Protein AF-W3A6V5-F1 (afdb_monomer_lite)

Radius of gyration: 35.44 Å; chains: 1; bounding box: 99×46×120 Å

Organism: NCBI:txid1317064

pLDDT: mean 73.78, std 19.54, range [26.86, 97.5]

Structure (mmCIF, N/CA/C/O backbone):
data_AF-W3A6V5-F1
#
_entry.id   AF-W3A6V5-F1
#
loop_
_atom_site.group_PDB
_atom_site.id
_atom_site.type_symbol
_atom_site.label_atom_id
_atom_site.label_alt_id
_atom_site.label_comp_id
_atom_site.label_asym_id
_atom_site.label_entity_id
_atom_site.label_seq_id
_atom_site.pdbx_PDB_ins_code
_atom_site.Cartn_x
_atom_site.Cartn_y
_atom_site.Cartn_z
_atom_site.occupancy
_atom_site.B_iso_or_equiv
_atom_site.auth_seq_id
_atom_site.auth_comp_id
_atom_site.auth_asym_id
_atom_site.auth_atom_id
_atom_site.pdbx_PDB_model_num
ATOM 1 N N . MET A 1 1 ? 4.838 8.100 0.393 1.00 86.25 1 MET A N 1
ATOM 2 C CA . MET A 1 1 ? 5.855 8.464 1.401 1.00 86.25 1 MET A CA 1
ATOM 3 C C . MET A 1 1 ? 7.166 7.804 1.009 1.00 86.25 1 MET A C 1
ATOM 5 O O . MET A 1 1 ? 7.164 6.608 0.735 1.00 86.25 1 MET A O 1
ATOM 9 N N . LEU A 1 2 ? 8.254 8.560 0.907 1.00 85.75 2 LEU A N 1
ATOM 10 C CA . LEU A 1 2 ? 9.602 8.039 0.663 1.00 85.75 2 LEU A CA 1
ATOM 11 C C . LEU A 1 2 ? 10.148 7.336 1.913 1.00 85.75 2 LEU A C 1
ATOM 13 O O . LEU A 1 2 ? 9.638 7.518 3.015 1.00 85.75 2 LEU A O 1
ATOM 17 N N . LYS A 1 3 ? 11.199 6.524 1.756 1.00 84.12 3 LYS A N 1
ATOM 18 C CA . LYS A 1 3 ? 11.753 5.716 2.857 1.00 84.12 3 LYS A CA 1
ATOM 19 C C . LYS A 1 3 ? 12.172 6.551 4.069 1.00 84.12 3 LYS A C 1
ATOM 21 O O . LYS A 1 3 ? 11.747 6.266 5.181 1.00 84.12 3 LYS A O 1
ATOM 26 N N . ASN A 1 4 ? 12.914 7.629 3.838 1.00 87.31 4 ASN A N 1
ATOM 27 C CA . ASN A 1 4 ? 13.333 8.565 4.883 1.00 87.31 4 ASN A CA 1
ATOM 28 C C . ASN A 1 4 ? 12.143 9.250 5.584 1.00 87.31 4 ASN A C 1
ATOM 30 O O . ASN A 1 4 ? 12.201 9.512 6.778 1.00 87.31 4 ASN A O 1
ATOM 34 N N . GLU A 1 5 ? 11.056 9.527 4.860 1.00 90.19 5 GLU A N 1
ATOM 35 C CA . GLU A 1 5 ? 9.831 10.108 5.425 1.00 90.19 5 GLU A CA 1
ATOM 36 C C . GLU A 1 5 ? 9.104 9.105 6.331 1.00 90.19 5 GLU A C 1
ATOM 38 O O . GLU A 1 5 ? 8.615 9.460 7.405 1.00 90.19 5 GLU A O 1
ATOM 43 N N . VAL A 1 6 ? 9.055 7.837 5.918 1.00 90.12 6 VAL A N 1
ATOM 44 C CA . VAL A 1 6 ? 8.484 6.751 6.725 1.00 90.12 6 VAL A CA 1
ATOM 45 C C . VAL A 1 6 ? 9.291 6.547 8.001 1.00 90.12 6 VAL A C 1
ATOM 47 O O . VAL A 1 6 ? 8.711 6.452 9.082 1.00 90.12 6 VAL A O 1
ATOM 50 N N . GLU A 1 7 ? 10.619 6.528 7.888 1.00 90.25 7 GLU A N 1
ATOM 51 C CA . GLU A 1 7 ? 11.536 6.425 9.027 1.00 90.25 7 GLU A CA 1
ATOM 52 C C . GLU A 1 7 ? 11.407 7.627 9.977 1.00 90.25 7 GLU A C 1
ATOM 54 O O . GLU A 1 7 ? 11.567 7.469 11.186 1.00 90.25 7 GLU A O 1
ATOM 59 N N . ALA A 1 8 ? 11.034 8.802 9.462 1.00 93.62 8 ALA A N 1
ATOM 60 C CA . ALA A 1 8 ? 10.785 10.006 10.251 1.00 93.62 8 ALA A CA 1
ATOM 61 C C . ALA A 1 8 ? 9.399 10.061 10.930 1.00 93.62 8 ALA A C 1
ATOM 63 O O . ALA A 1 8 ? 9.155 10.987 11.700 1.00 93.62 8 ALA A O 1
ATOM 64 N N . GLY A 1 9 ? 8.498 9.102 10.683 1.00 92.56 9 GLY A N 1
ATOM 65 C CA . GLY A 1 9 ? 7.175 9.083 11.322 1.00 92.56 9 GLY A CA 1
ATOM 66 C C . GLY A 1 9 ? 6.139 9.974 10.629 1.00 92.56 9 GLY A C 1
ATOM 67 O O . GLY A 1 9 ? 5.383 10.689 11.286 1.00 92.56 9 GLY A O 1
ATOM 68 N N . THR A 1 10 ? 6.127 9.987 9.294 1.00 93.62 10 THR A N 1
ATOM 69 C CA . THR A 1 10 ? 5.195 10.809 8.506 1.00 93.62 10 THR A CA 1
ATOM 70 C C . THR A 1 10 ? 3.730 10.471 8.811 1.00 93.62 10 THR A C 1
ATOM 72 O O . THR A 1 10 ? 3.407 9.301 9.032 1.00 93.62 10 THR A O 1
ATOM 75 N N . PRO A 1 11 ? 2.813 11.459 8.791 1.00 92.88 11 PRO A N 1
ATOM 76 C CA . PRO A 1 11 ? 1.399 11.194 9.002 1.00 92.88 11 PRO A CA 1
ATOM 77 C C . PRO A 1 11 ? 0.802 10.192 8.003 1.00 92.88 11 PRO A C 1
ATOM 79 O O . PRO A 1 11 ? 0.925 10.376 6.792 1.00 92.88 11 PRO A O 1
ATOM 82 N N . VAL A 1 12 ? 0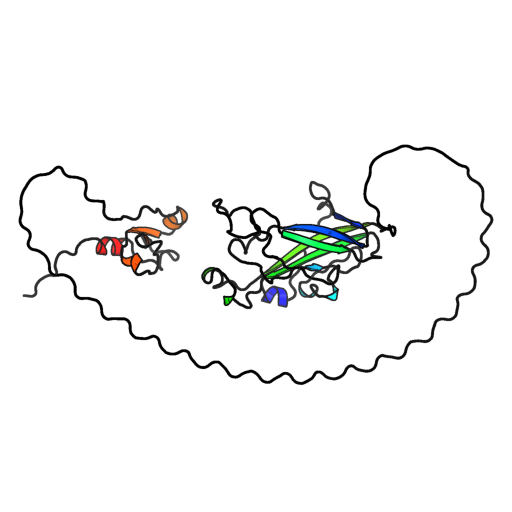.117 9.155 8.501 1.00 89.81 12 VAL A N 1
ATOM 83 C CA . VAL A 1 12 ? -0.481 8.097 7.651 1.00 89.81 12 VAL A CA 1
ATOM 84 C C . VAL A 1 12 ? -1.908 8.392 7.207 1.00 89.81 12 VAL A C 1
ATOM 86 O O . VAL A 1 12 ? -2.340 7.858 6.183 1.00 89.81 12 VAL A O 1
ATOM 89 N N . CYS A 1 13 ? -2.629 9.241 7.942 1.00 81.12 13 CYS A N 1
ATOM 90 C CA . CYS A 1 13 ? -4.016 9.592 7.659 1.00 81.12 13 CYS A CA 1
ATOM 91 C C . CYS A 1 13 ? -4.210 11.099 7.556 1.00 81.12 13 CYS A C 1
ATOM 93 O O . CYS A 1 13 ? -3.734 11.864 8.391 1.00 81.12 13 CYS A O 1
ATOM 95 N N . GLN A 1 14 ? -4.998 11.504 6.565 1.00 70.00 14 GLN A N 1
ATOM 96 C CA . GLN A 1 14 ? -5.681 12.794 6.576 1.00 70.00 14 GLN A CA 1
ATOM 97 C C . GLN A 1 14 ? -7.024 12.630 7.303 1.00 70.00 14 GLN A C 1
ATOM 99 O O . GLN A 1 14 ? -7.577 11.527 7.333 1.00 70.00 14 GLN A O 1
ATOM 104 N N . GLU A 1 15 ? -7.540 13.694 7.923 1.00 68.38 15 GLU A N 1
ATOM 105 C CA . GLU A 1 15 ? -8.809 13.618 8.654 1.00 68.38 15 GLU A CA 1
ATOM 106 C C . GLU A 1 15 ? -9.960 13.173 7.742 1.00 68.38 15 GLU A C 1
ATOM 108 O O . GLU A 1 15 ? -10.198 13.736 6.672 1.00 68.38 15 GLU A O 1
ATOM 113 N N . VAL A 1 16 ? -10.699 12.157 8.189 1.00 69.00 16 VAL A N 1
ATOM 114 C CA . VAL A 1 16 ? -11.937 11.722 7.543 1.00 69.00 16 VAL A CA 1
ATOM 115 C C . VAL A 1 16 ? -13.033 12.705 7.948 1.00 69.00 16 VAL A C 1
ATOM 117 O O . VAL A 1 16 ? -13.406 12.782 9.118 1.00 69.00 16 VAL A O 1
ATOM 120 N N . GLY A 1 17 ? -13.513 13.499 6.992 1.00 69.31 17 GLY A N 1
ATOM 121 C CA . GLY A 1 17 ? -14.551 14.495 7.244 1.00 69.31 17 GLY A CA 1
ATOM 122 C C . GLY A 1 17 ? -15.901 13.861 7.620 1.00 69.31 17 GLY A C 1
ATOM 123 O O . GLY A 1 17 ? -16.196 12.729 7.235 1.00 69.31 17 GLY A O 1
ATOM 124 N N . PRO A 1 18 ? -16.792 14.602 8.303 1.00 69.81 18 PRO A N 1
ATOM 125 C CA . PRO A 1 18 ? -18.084 14.080 8.770 1.00 69.81 18 PRO A CA 1
ATOM 126 C C . PRO A 1 18 ? -19.006 13.598 7.635 1.00 69.81 18 PRO A C 1
ATOM 128 O O . PRO A 1 18 ? -19.882 12.767 7.856 1.00 69.81 18 PRO A O 1
ATOM 131 N N . ASN A 1 19 ? -18.781 14.083 6.411 1.00 76.50 19 ASN A N 1
ATOM 132 C CA . ASN A 1 19 ? -19.579 13.762 5.228 1.00 76.50 19 ASN A CA 1
ATOM 133 C C . ASN A 1 19 ? -18.948 12.664 4.350 1.00 76.50 19 ASN A C 1
ATOM 135 O O . ASN A 1 19 ? -19.461 12.372 3.273 1.00 76.50 19 ASN A O 1
ATOM 139 N N . THR A 1 20 ? -17.841 12.029 4.764 1.00 80.81 20 THR A N 1
ATOM 140 C CA . THR A 1 20 ? -17.147 11.034 3.918 1.00 80.81 20 THR A CA 1
ATOM 141 C C . THR A 1 20 ? -18.019 9.830 3.553 1.00 80.81 20 THR A C 1
ATOM 143 O O . THR A 1 20 ? -17.776 9.208 2.524 1.00 80.81 20 THR A O 1
ATOM 146 N N . TYR A 1 21 ? -19.037 9.515 4.359 1.00 82.75 21 TYR A N 1
ATOM 147 C CA . TYR A 1 21 ? -19.938 8.376 4.143 1.00 82.75 21 TYR A CA 1
ATOM 148 C C . TYR A 1 21 ? -21.400 8.775 3.895 1.00 82.75 21 TYR A C 1
ATOM 150 O O . TYR A 1 21 ? -22.301 7.937 3.988 1.00 82.75 21 TYR A O 1
ATOM 158 N N . SER A 1 22 ? -21.665 10.057 3.620 1.00 79.06 22 SER A N 1
ATOM 159 C CA . SER A 1 22 ? -23.034 10.552 3.423 1.00 79.06 22 SER A CA 1
ATOM 160 C C . SER A 1 22 ? -23.558 10.379 1.993 1.00 79.06 22 SER A C 1
ATOM 162 O O . SER A 1 22 ? -24.758 10.520 1.774 1.00 79.06 22 SER A O 1
ATOM 164 N N . ASP A 1 23 ? -22.698 10.067 1.020 1.00 80.62 23 ASP A N 1
ATOM 165 C CA . ASP A 1 23 ? -23.028 10.045 -0.409 1.00 80.62 23 ASP A CA 1
ATOM 166 C C . ASP A 1 23 ? -22.928 8.629 -1.026 1.00 80.62 23 ASP A C 1
ATOM 168 O O . ASP A 1 23 ? -23.521 7.674 -0.505 1.00 80.62 23 ASP A O 1
ATOM 172 N N . TRP A 1 24 ? -22.241 8.488 -2.165 1.00 81.88 24 TRP A N 1
ATOM 173 C CA . TRP A 1 24 ? -21.974 7.220 -2.841 1.00 81.88 24 TRP A CA 1
ATOM 174 C C . TRP A 1 24 ? -21.042 6.303 -2.039 1.00 81.88 24 TRP A C 1
ATOM 176 O O . TRP A 1 24 ? -21.102 5.083 -2.207 1.00 81.88 24 TRP A O 1
ATOM 186 N N . ARG A 1 25 ? -20.209 6.852 -1.143 1.00 81.88 25 ARG A N 1
ATOM 187 C CA . ARG A 1 25 ? -19.367 6.052 -0.247 1.00 81.88 25 ARG A CA 1
ATOM 188 C C . ARG A 1 25 ? -20.183 5.594 0.951 1.00 81.88 25 ARG A C 1
ATOM 190 O O . ARG A 1 25 ? -20.763 6.404 1.667 1.00 81.88 25 ARG A O 1
ATOM 197 N N . LYS A 1 26 ? -20.204 4.287 1.202 1.00 86.69 26 LYS A N 1
ATOM 198 C CA . LYS A 1 26 ? -20.840 3.706 2.390 1.00 86.69 26 LYS A CA 1
ATOM 199 C C . LYS A 1 26 ? -19.782 3.188 3.345 1.00 86.69 26 LYS A C 1
ATOM 201 O O . LYS A 1 26 ? -18.788 2.606 2.914 1.00 86.69 26 LYS A O 1
ATOM 206 N N . ARG A 1 27 ? -20.002 3.415 4.640 1.00 89.50 27 ARG A N 1
ATOM 207 C CA . ARG A 1 27 ? -19.157 2.839 5.682 1.00 89.50 27 ARG A CA 1
ATOM 208 C C . ARG A 1 27 ? -19.328 1.325 5.658 1.00 89.50 27 ARG A C 1
ATOM 210 O O . ARG A 1 27 ? -20.446 0.823 5.540 1.00 89.50 27 ARG A O 1
ATOM 217 N N . LEU A 1 28 ? -18.217 0.610 5.753 1.00 91.56 28 LEU A N 1
ATOM 218 C CA . LEU A 1 28 ? -18.237 -0.841 5.825 1.00 91.56 28 LEU A CA 1
ATOM 219 C C . LEU A 1 28 ? -18.768 -1.268 7.201 1.00 91.56 28 LEU A C 1
ATOM 221 O O . LEU A 1 28 ? -18.297 -0.763 8.215 1.00 91.56 28 LEU A O 1
ATOM 225 N N . SER A 1 29 ? -19.723 -2.197 7.230 1.00 94.62 29 SER A N 1
ATOM 226 C CA . SER A 1 29 ? -20.288 -2.762 8.459 1.00 94.62 29 SER A CA 1
ATOM 227 C C . SER A 1 29 ? -19.921 -4.244 8.561 1.00 94.62 29 SER A C 1
ATOM 229 O O . SER A 1 29 ? -20.176 -5.002 7.620 1.00 94.62 29 SER A O 1
ATOM 231 N N . VAL A 1 30 ? -19.268 -4.650 9.654 1.00 95.56 30 VAL A N 1
ATOM 232 C CA . VAL A 1 30 ? -18.703 -6.004 9.831 1.00 95.56 30 VAL A CA 1
ATOM 233 C C . VAL A 1 30 ? -18.947 -6.489 11.256 1.00 95.56 30 VAL A C 1
ATOM 235 O O . VAL A 1 30 ? -18.696 -5.761 12.212 1.00 95.56 30 VAL A O 1
ATOM 238 N N . ALA A 1 31 ? -19.407 -7.727 11.435 1.00 95.75 31 ALA A N 1
ATOM 239 C CA . ALA A 1 31 ? -19.544 -8.297 12.772 1.00 95.75 31 ALA A CA 1
ATOM 240 C C . ALA A 1 31 ? -18.182 -8.672 13.378 1.00 95.75 31 ALA A C 1
ATOM 242 O O . ALA A 1 31 ? -17.265 -9.092 12.671 1.00 95.75 31 ALA A O 1
ATOM 243 N N . ALA A 1 32 ? -18.060 -8.585 14.704 1.00 95.19 32 ALA A N 1
ATOM 244 C CA . ALA A 1 32 ? -16.907 -9.152 15.401 1.00 95.19 32 ALA A CA 1
ATOM 245 C C . ALA A 1 32 ? -16.754 -10.652 15.074 1.00 95.19 32 ALA A C 1
ATOM 247 O O . ALA A 1 32 ? -17.728 -11.407 15.120 1.00 95.19 32 ALA A O 1
ATOM 248 N N . GLY A 1 33 ? -15.538 -11.084 14.735 1.00 94.06 33 GLY A N 1
ATOM 249 C CA . GLY A 1 33 ? -15.236 -12.437 14.258 1.00 94.06 33 GLY A CA 1
ATOM 250 C C . GLY A 1 33 ? -15.458 -12.668 12.757 1.00 94.06 33 GLY A C 1
ATOM 251 O O . GLY A 1 33 ? -15.168 -13.761 12.274 1.00 94.06 33 GLY A O 1
ATOM 252 N N . GLN A 1 34 ? -15.964 -11.683 12.006 1.00 95.69 34 GLN A N 1
ATOM 253 C CA . GLN A 1 34 ? -16.199 -11.813 10.568 1.00 95.69 34 GLN A CA 1
ATOM 254 C C . GLN A 1 34 ? -15.012 -11.283 9.751 1.00 95.69 34 GLN A C 1
ATOM 256 O O . GLN A 1 34 ? -14.386 -10.276 10.088 1.00 95.69 34 GLN A O 1
ATOM 261 N N . THR A 1 35 ? -14.729 -11.959 8.636 1.00 95.44 35 THR A N 1
ATOM 262 C CA . THR A 1 35 ? -13.756 -11.517 7.634 1.00 95.44 35 THR A CA 1
ATOM 263 C C . THR A 1 35 ? -14.404 -10.570 6.629 1.00 95.44 35 THR A C 1
ATOM 265 O O . THR A 1 35 ? -15.442 -10.882 6.038 1.00 95.44 35 THR A O 1
ATOM 268 N N . ALA A 1 36 ? -13.767 -9.424 6.415 1.00 94.38 36 ALA A N 1
ATOM 269 C CA . ALA A 1 36 ? -14.051 -8.520 5.315 1.00 94.38 36 ALA A CA 1
ATOM 270 C C . ALA A 1 36 ? -13.056 -8.758 4.175 1.00 94.38 36 ALA A C 1
ATOM 272 O O . ALA A 1 36 ? -11.876 -9.020 4.408 1.00 94.38 36 ALA A O 1
ATOM 273 N N . TYR A 1 37 ? -13.544 -8.636 2.943 1.00 92.25 37 TYR A N 1
ATOM 274 C CA . TYR A 1 37 ? -12.744 -8.734 1.727 1.00 92.25 37 TYR A CA 1
ATOM 275 C C . TYR A 1 37 ? -12.828 -7.418 0.970 1.00 92.25 37 TYR A C 1
ATOM 277 O O . TYR A 1 37 ? -13.892 -6.797 0.916 1.00 92.25 37 TYR A O 1
ATOM 285 N N . PHE A 1 38 ? -11.722 -7.011 0.364 1.00 88.88 38 PHE A N 1
ATOM 286 C CA . PHE A 1 38 ? -11.668 -5.820 -0.470 1.00 88.88 38 PHE A CA 1
ATOM 287 C C . PHE A 1 38 ? -10.842 -6.095 -1.719 1.00 88.88 38 PHE A C 1
ATOM 289 O O . PHE A 1 38 ? -9.880 -6.859 -1.696 1.00 88.88 38 PHE A O 1
ATOM 296 N N . ALA A 1 39 ? -11.250 -5.478 -2.820 1.00 85.88 39 ALA A N 1
ATOM 297 C CA . ALA A 1 39 ? -10.560 -5.570 -4.091 1.00 85.88 39 ALA A CA 1
ATOM 298 C C . ALA A 1 39 ? -9.686 -4.331 -4.290 1.00 85.88 39 ALA A C 1
ATOM 300 O O . ALA A 1 39 ? -10.112 -3.216 -3.986 1.00 85.88 39 ALA A O 1
ATOM 301 N N . TYR A 1 40 ? -8.493 -4.521 -4.835 1.00 81.94 40 TYR A N 1
ATOM 302 C CA . TYR A 1 40 ? -7.627 -3.432 -5.263 1.00 81.94 40 TYR A CA 1
ATOM 303 C C . TYR A 1 40 ? -6.957 -3.770 -6.588 1.00 81.94 40 TYR A C 1
ATOM 305 O O . TYR A 1 40 ? -6.788 -4.934 -6.958 1.00 81.94 40 TYR A O 1
ATOM 313 N N . LEU A 1 41 ? -6.602 -2.722 -7.321 1.00 74.69 41 LEU A N 1
ATOM 314 C CA . LEU A 1 41 ? -5.819 -2.851 -8.535 1.00 74.69 41 LEU A CA 1
ATOM 315 C C . LEU A 1 41 ? -4.353 -2.621 -8.172 1.00 74.69 41 LEU A C 1
ATOM 317 O O . LEU A 1 41 ? -4.034 -1.575 -7.602 1.00 74.69 41 LEU A O 1
ATOM 321 N N . PRO A 1 42 ? -3.457 -3.562 -8.503 1.00 64.75 42 PRO A N 1
ATOM 322 C CA . PRO A 1 42 ? -2.046 -3.425 -8.170 1.00 64.75 42 PRO A CA 1
ATOM 323 C C . PRO A 1 42 ? -1.382 -2.282 -8.957 1.00 64.75 42 PRO A C 1
ATOM 325 O O . PRO A 1 42 ? -0.322 -1.817 -8.568 1.00 64.75 42 PRO A O 1
ATOM 328 N N . ASN A 1 43 ? -2.011 -1.786 -10.030 1.00 57.38 43 ASN A N 1
ATOM 329 C CA . ASN A 1 43 ? -1.441 -0.812 -10.965 1.00 57.38 43 ASN A CA 1
ATOM 330 C C . ASN A 1 43 ? -1.697 0.667 -10.623 1.00 57.38 43 ASN A C 1
ATOM 332 O O . ASN A 1 43 ? -1.348 1.556 -11.402 1.00 57.38 43 ASN A O 1
ATOM 336 N N . GLY A 1 44 ? -2.228 0.968 -9.436 1.00 50.50 44 GLY A N 1
ATOM 337 C CA . GLY A 1 44 ? -2.415 2.340 -8.965 1.00 50.50 44 GLY A CA 1
ATOM 338 C C . GLY A 1 44 ? -1.094 3.036 -8.610 1.00 50.50 44 GLY A C 1
ATOM 339 O O . GLY A 1 44 ? -0.722 3.082 -7.444 1.00 50.50 44 GLY A O 1
ATOM 340 N N . HIS A 1 45 ? -0.437 3.609 -9.623 1.00 47.62 45 HIS A N 1
ATOM 341 C CA . HIS A 1 45 ? 0.649 4.607 -9.609 1.00 47.62 45 HIS A CA 1
ATOM 342 C C . HIS A 1 45 ? 2.114 4.192 -9.799 1.00 47.62 45 HIS A C 1
ATOM 344 O O . HIS A 1 45 ? 2.855 5.049 -10.272 1.00 47.62 45 HIS A O 1
ATOM 350 N N . ILE A 1 46 ? 2.580 2.969 -9.512 1.00 47.69 46 ILE A N 1
ATOM 351 C CA . ILE A 1 46 ? 4.033 2.652 -9.653 1.00 47.69 46 ILE A CA 1
ATOM 352 C C . ILE A 1 46 ? 4.334 1.295 -10.298 1.00 47.69 46 ILE A C 1
ATOM 354 O O . ILE A 1 46 ? 5.461 1.031 -10.725 1.00 47.69 46 ILE A O 1
ATOM 358 N N . VAL A 1 47 ? 3.318 0.446 -10.415 1.00 47.91 47 VAL A N 1
ATOM 359 C CA . VAL A 1 47 ? 3.488 -0.993 -10.639 1.00 47.91 47 VAL A CA 1
ATOM 360 C C . VAL A 1 47 ? 3.006 -1.457 -12.012 1.00 47.91 47 VAL A C 1
ATOM 362 O O . VAL A 1 47 ? 3.085 -2.648 -12.282 1.00 47.91 47 VAL A O 1
ATOM 365 N N . LYS A 1 48 ? 2.613 -0.526 -12.899 1.00 46.88 48 LYS A N 1
ATOM 366 C CA . LYS A 1 48 ? 2.150 -0.827 -14.266 1.00 46.88 48 LYS A CA 1
ATOM 367 C C . LYS A 1 48 ? 3.083 -1.806 -15.003 1.00 46.88 48 LYS A C 1
ATOM 369 O O . LYS A 1 48 ? 2.594 -2.694 -15.687 1.00 46.88 48 LYS A O 1
ATOM 374 N N . ASP A 1 49 ? 4.388 -1.734 -14.717 1.00 47.41 49 ASP A N 1
ATOM 375 C CA . ASP A 1 49 ? 5.428 -2.596 -15.298 1.00 47.41 49 ASP A CA 1
ATOM 376 C C . ASP A 1 49 ? 6.228 -3.418 -14.260 1.00 47.41 49 ASP A C 1
ATOM 378 O O . ASP A 1 49 ? 7.265 -4.012 -14.572 1.00 47.41 49 ASP A O 1
ATOM 382 N N . LYS A 1 50 ? 5.797 -3.456 -12.989 1.00 55.06 50 LYS A N 1
ATOM 383 C CA . LYS A 1 50 ? 6.567 -4.067 -11.887 1.00 55.06 50 LYS A CA 1
ATOM 384 C C . LYS A 1 50 ? 5.799 -5.243 -11.273 1.00 55.06 50 LYS A C 1
ATOM 386 O O . LYS A 1 50 ? 4.581 -5.249 -11.164 1.00 55.06 50 LYS A O 1
ATOM 391 N N . LYS A 1 51 ? 6.516 -6.289 -10.867 1.00 54.75 51 LYS A N 1
ATOM 392 C CA . LYS A 1 51 ? 5.937 -7.366 -10.055 1.00 54.75 51 LYS A CA 1
ATOM 393 C C . LYS A 1 51 ? 5.991 -6.919 -8.597 1.00 54.75 51 LYS A C 1
ATOM 395 O O . LYS A 1 51 ? 7.089 -6.759 -8.078 1.00 54.75 51 LYS A O 1
ATOM 400 N N . GLY A 1 52 ? 4.845 -6.760 -7.936 1.00 58.53 52 GLY A N 1
ATOM 401 C CA . GLY A 1 52 ? 4.770 -6.526 -6.483 1.00 58.53 52 GLY A CA 1
ATOM 402 C C . GLY A 1 52 ? 5.028 -7.793 -5.656 1.00 58.53 52 GLY A C 1
ATOM 403 O O . GLY A 1 52 ? 4.634 -7.873 -4.498 1.00 58.53 52 GLY A O 1
ATOM 404 N N . VAL A 1 53 ? 5.622 -8.819 -6.270 1.00 62.09 53 VAL A N 1
ATOM 405 C CA . VAL A 1 53 ? 5.779 -10.154 -5.690 1.00 62.09 53 VAL A CA 1
ATOM 406 C C . VAL A 1 53 ? 6.735 -10.074 -4.503 1.00 62.09 53 VAL A C 1
ATOM 408 O O . VAL A 1 53 ? 7.866 -9.612 -4.643 1.00 62.09 53 VAL A O 1
ATOM 411 N N . GLY A 1 54 ? 6.268 -10.536 -3.343 1.00 70.94 54 GLY A N 1
ATOM 412 C CA . GLY A 1 54 ? 6.988 -10.462 -2.069 1.00 70.94 54 GLY A CA 1
ATOM 413 C C . GLY A 1 54 ? 6.694 -9.201 -1.251 1.00 70.94 54 GLY A C 1
ATOM 414 O O . GLY A 1 54 ? 7.060 -9.148 -0.078 1.00 70.94 54 GLY A O 1
ATOM 415 N N . THR A 1 55 ? 6.001 -8.205 -1.813 1.00 79.81 55 THR A N 1
ATOM 416 C CA . THR A 1 55 ? 5.503 -7.072 -1.029 1.00 79.81 55 THR A CA 1
ATOM 417 C C . THR A 1 55 ? 4.362 -7.523 -0.133 1.00 79.81 55 THR A C 1
ATOM 419 O O . THR A 1 55 ? 3.417 -8.153 -0.598 1.00 79.81 55 THR A O 1
ATOM 422 N N . GLN A 1 56 ? 4.435 -7.158 1.143 1.00 86.81 56 GLN A N 1
ATOM 423 C CA . GLN A 1 56 ? 3.375 -7.387 2.115 1.00 86.81 56 GLN A CA 1
ATOM 424 C C . GLN A 1 56 ? 2.522 -6.128 2.297 1.00 86.81 56 GLN A C 1
ATOM 426 O O . GLN A 1 56 ? 3.040 -5.009 2.303 1.00 86.81 56 GLN A O 1
ATOM 431 N N . HIS A 1 57 ? 1.222 -6.316 2.503 1.00 91.56 57 HIS A N 1
ATOM 432 C CA . HIS A 1 57 ? 0.306 -5.281 2.973 1.00 91.56 57 HIS A CA 1
ATOM 433 C C . HIS A 1 57 ? -0.437 -5.731 4.230 1.00 91.56 57 HIS A C 1
ATOM 435 O O . HIS A 1 57 ? -0.639 -6.925 4.453 1.00 91.56 57 HIS A O 1
ATOM 441 N N . GLY A 1 58 ? -0.895 -4.769 5.027 1.00 95.25 58 GLY A N 1
ATOM 442 C CA . GLY A 1 58 ? -1.649 -5.022 6.253 1.00 95.25 58 GLY A CA 1
ATOM 443 C C . GLY A 1 58 ? -2.745 -3.989 6.480 1.00 95.25 58 GLY A C 1
ATOM 444 O O . GLY A 1 58 ? -2.706 -2.890 5.921 1.00 95.25 58 GLY A O 1
ATOM 445 N N . VAL A 1 59 ? -3.737 -4.356 7.289 1.00 97.25 59 VAL A N 1
ATOM 446 C CA . VAL A 1 59 ? -4.736 -3.420 7.813 1.00 97.25 59 VAL A CA 1
ATOM 447 C C . VAL A 1 59 ? -4.447 -3.215 9.291 1.00 97.25 59 VAL A C 1
ATOM 449 O O . VAL A 1 59 ? -4.358 -4.183 10.044 1.00 97.25 59 VAL A O 1
ATOM 452 N N . TYR A 1 60 ? -4.297 -1.957 9.684 1.00 97.50 60 TYR A N 1
ATOM 453 C CA . TYR A 1 60 ? -3.845 -1.541 11.001 1.00 97.50 60 TYR A CA 1
ATOM 454 C C . TYR A 1 60 ? -4.908 -0.700 11.702 1.00 97.50 60 TYR A C 1
ATOM 456 O O . TYR A 1 60 ? -5.660 0.036 11.058 1.00 97.50 60 TYR A O 1
ATOM 464 N N . TRP A 1 61 ? -4.959 -0.787 13.025 1.00 97.06 61 TRP A N 1
ATOM 465 C CA . TRP A 1 61 ? -5.847 0.000 13.875 1.00 97.06 61 TRP A CA 1
ATOM 466 C C . TRP A 1 61 ? -5.302 0.113 15.302 1.00 97.06 61 TRP A C 1
ATOM 468 O O . TRP A 1 61 ? -4.341 -0.547 15.682 1.00 97.06 61 TRP A O 1
ATOM 478 N N . THR A 1 62 ? -5.963 0.914 16.126 1.00 96.19 62 THR A N 1
ATOM 479 C CA . THR A 1 62 ? -5.687 1.010 17.568 1.00 96.19 62 THR A CA 1
ATOM 480 C C . THR A 1 62 ? -6.397 -0.071 18.391 1.00 96.19 62 THR A C 1
ATOM 482 O O . THR A 1 62 ? -6.145 -0.208 19.586 1.00 96.19 62 THR A O 1
ATOM 485 N N . GLY A 1 63 ? -7.374 -0.771 17.802 1.00 94.25 63 GLY A N 1
ATOM 486 C CA . GLY A 1 63 ? -8.298 -1.648 18.526 1.00 94.25 63 GLY A CA 1
ATOM 487 C C . GLY A 1 63 ? -9.266 -0.919 19.470 1.00 94.25 63 GLY A C 1
ATOM 488 O O . GLY A 1 63 ? -10.002 -1.577 20.205 1.00 94.25 63 GLY A O 1
ATOM 489 N N . GLN A 1 64 ? -9.311 0.418 19.449 1.00 93.62 64 GLN A N 1
ATOM 490 C CA . GLN A 1 64 ? -10.175 1.239 20.304 1.00 93.62 64 GLN A CA 1
ATOM 491 C C . GLN A 1 64 ? -11.130 2.096 19.462 1.00 93.62 64 GLN A C 1
ATOM 493 O O . GLN A 1 64 ? -10.752 2.651 18.432 1.00 93.62 64 GLN A O 1
ATOM 498 N N . VAL A 1 65 ? -12.382 2.217 19.911 1.00 93.19 65 VAL A N 1
ATOM 499 C CA . VAL A 1 65 ? -13.419 2.980 19.198 1.00 93.19 65 VAL A CA 1
ATOM 500 C C . VAL A 1 65 ? -13.037 4.460 19.131 1.00 93.19 65 VAL A C 1
ATOM 502 O O . VAL A 1 65 ? -12.665 5.062 20.137 1.00 93.19 65 VAL A O 1
ATOM 505 N N . GLY A 1 66 ? -13.158 5.059 17.945 1.00 85.75 66 GLY A N 1
ATOM 506 C CA . GLY A 1 66 ? -12.964 6.497 17.732 1.00 85.75 66 GLY A CA 1
ATOM 507 C C . GLY A 1 66 ? -11.512 6.992 17.714 1.00 85.75 66 GLY A C 1
ATOM 508 O O . GLY A 1 66 ? -11.292 8.167 17.415 1.00 85.75 66 GLY A O 1
ATOM 509 N N . THR A 1 67 ? -10.522 6.135 17.973 1.00 90.94 67 THR A N 1
ATOM 510 C CA . THR A 1 67 ? -9.099 6.504 17.909 1.00 90.94 67 THR A CA 1
ATOM 511 C C . THR A 1 67 ? -8.472 6.079 16.580 1.00 90.94 67 THR A C 1
ATOM 513 O O . THR A 1 67 ? -9.025 5.257 15.851 1.00 90.94 67 THR A O 1
ATOM 516 N N . SER A 1 68 ? -7.338 6.684 16.229 1.00 90.31 68 SER A N 1
ATOM 517 C CA . SER A 1 68 ? -6.625 6.437 14.972 1.00 90.31 68 SER A CA 1
ATOM 518 C C . SER A 1 68 ? -5.126 6.366 15.193 1.00 90.31 68 SER A C 1
ATOM 520 O O . SER A 1 68 ? -4.590 7.087 16.031 1.00 90.31 68 SER A O 1
ATOM 522 N N . LEU A 1 69 ? -4.470 5.557 14.368 1.00 94.00 69 LEU A N 1
ATOM 523 C CA . LEU A 1 69 ? -3.029 5.611 14.159 1.00 94.00 69 LEU A CA 1
ATOM 524 C C . LEU A 1 69 ? -2.714 6.870 13.347 1.00 94.00 69 LEU A C 1
ATOM 526 O O . LEU A 1 69 ? -3.455 7.202 12.415 1.00 94.00 69 LEU A O 1
ATOM 530 N N . THR A 1 70 ? -1.671 7.599 13.728 1.00 91.69 70 THR A N 1
ATOM 531 C CA . THR A 1 70 ? -1.385 8.922 13.154 1.00 91.69 70 THR A CA 1
ATOM 532 C C . THR A 1 70 ? -0.068 8.954 12.409 1.00 91.69 70 THR A C 1
ATOM 534 O O . THR A 1 70 ? 0.039 9.739 11.473 1.00 91.69 70 THR A O 1
ATOM 537 N N . SER A 1 71 ? 0.882 8.079 12.738 1.00 94.62 71 SER A N 1
ATOM 538 C CA . SER A 1 71 ? 2.235 8.057 12.178 1.00 94.62 71 SER A C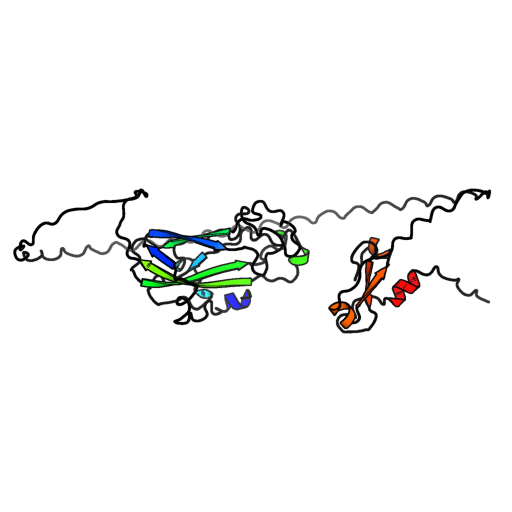A 1
ATOM 539 C C . SER A 1 71 ? 2.557 6.734 11.482 1.00 94.62 71 SER A C 1
ATOM 541 O O . SER A 1 71 ? 2.000 5.684 11.798 1.00 94.62 71 SER A O 1
ATOM 543 N N . THR A 1 72 ? 3.519 6.754 10.560 1.00 94.69 72 THR A N 1
ATOM 544 C CA . THR A 1 72 ? 4.102 5.532 9.987 1.00 94.69 72 THR A CA 1
ATOM 545 C C . THR A 1 72 ? 4.782 4.652 11.032 1.00 94.69 72 THR A C 1
ATOM 547 O O . THR A 1 72 ? 4.869 3.444 10.829 1.00 94.69 72 THR A O 1
ATOM 550 N N . HIS A 1 73 ? 5.222 5.214 12.163 1.00 95.38 73 HIS A N 1
ATOM 551 C CA . HIS A 1 73 ? 5.757 4.436 13.291 1.00 95.38 73 HIS A CA 1
ATOM 552 C C . HIS A 1 73 ? 4.708 3.556 13.963 1.00 95.38 73 HIS A C 1
ATOM 554 O O . HIS A 1 73 ? 5.065 2.565 14.590 1.00 95.38 73 HIS A O 1
ATOM 560 N N . ASP A 1 74 ? 3.427 3.875 13.789 1.00 95.62 74 ASP A N 1
ATOM 561 C CA . ASP A 1 74 ? 2.331 3.089 14.341 1.00 95.62 74 ASP A CA 1
ATOM 562 C C . ASP A 1 74 ? 2.032 1.830 13.505 1.00 95.62 74 ASP A C 1
ATOM 564 O O . ASP A 1 74 ? 1.200 1.016 13.901 1.00 95.62 74 ASP A O 1
ATOM 568 N N . MET A 1 75 ? 2.660 1.643 12.338 1.00 95.81 75 MET A N 1
ATOM 569 C CA . MET A 1 75 ? 2.411 0.494 11.452 1.00 95.81 75 MET A CA 1
ATOM 570 C C . MET A 1 75 ? 3.188 -0.749 11.916 1.00 95.81 75 MET A C 1
ATOM 572 O O . MET A 1 75 ? 4.041 -1.276 11.200 1.00 95.81 75 MET A O 1
ATOM 576 N N . THR A 1 76 ? 2.909 -1.205 13.137 1.00 95.38 76 THR A N 1
ATOM 577 C CA . THR A 1 76 ? 3.602 -2.324 13.789 1.00 95.38 76 THR A CA 1
ATOM 578 C C . THR A 1 76 ? 2.755 -3.598 13.820 1.00 95.38 76 THR A C 1
ATOM 580 O O . THR A 1 76 ? 1.561 -3.591 13.511 1.00 95.38 76 THR A O 1
ATOM 583 N N . GLN A 1 77 ? 3.378 -4.716 14.203 1.00 94.75 77 GLN A N 1
ATOM 584 C CA . GLN A 1 77 ? 2.726 -6.025 14.289 1.00 94.75 77 GLN A CA 1
ATOM 585 C C . GLN A 1 77 ? 1.563 -6.032 15.294 1.00 94.75 77 GLN A C 1
ATOM 587 O O . GLN A 1 77 ? 0.551 -6.692 15.068 1.00 94.75 77 GLN A O 1
ATOM 592 N N . GLU A 1 78 ? 1.692 -5.284 16.389 1.00 95.81 78 GLU A N 1
ATOM 593 C CA . GLU A 1 78 ? 0.698 -5.185 17.463 1.00 95.81 78 GLU A CA 1
ATOM 594 C C . GLU A 1 78 ? -0.569 -4.452 17.015 1.00 95.81 78 GLU A C 1
ATOM 596 O O . GLU A 1 78 ? -1.648 -4.682 17.560 1.00 95.81 78 GLU A O 1
ATOM 601 N N . HIS A 1 79 ? -0.442 -3.576 16.019 1.00 97.00 79 HIS A N 1
ATOM 602 C CA . HIS A 1 79 ? -1.547 -2.792 15.484 1.00 97.00 79 HIS A CA 1
ATOM 603 C C . HIS A 1 79 ? -2.227 -3.445 14.278 1.00 97.00 79 HIS A C 1
ATOM 605 O O . HIS A 1 79 ? -3.217 -2.904 13.788 1.00 97.00 79 HIS A O 1
ATOM 611 N N . LEU A 1 80 ? -1.757 -4.601 13.800 1.00 97.38 80 LEU A N 1
ATOM 612 C CA . LEU A 1 80 ? -2.454 -5.356 12.757 1.00 97.38 80 LEU A CA 1
ATOM 613 C C . LEU A 1 80 ? -3.805 -5.862 13.271 1.00 97.38 80 LEU A C 1
ATOM 615 O O . LEU A 1 80 ? -3.878 -6.509 14.315 1.00 97.38 80 LEU A O 1
ATOM 619 N N . VAL A 1 81 ? -4.870 -5.627 12.500 1.00 96.69 81 VAL A N 1
ATOM 620 C CA . VAL A 1 81 ? -6.249 -5.976 12.888 1.00 96.69 81 VAL A CA 1
ATOM 621 C C . VAL A 1 81 ? -6.393 -7.459 13.236 1.00 96.69 81 VAL A C 1
ATOM 623 O O . VAL A 1 81 ? -6.996 -7.787 14.254 1.00 96.69 81 VAL A O 1
ATOM 626 N N . ASP A 1 82 ? -5.815 -8.350 12.430 1.00 93.38 82 ASP A N 1
ATOM 627 C CA . ASP A 1 82 ? -5.830 -9.804 12.633 1.00 93.38 82 ASP A CA 1
ATOM 628 C C . ASP A 1 82 ? -4.425 -10.414 12.758 1.00 93.38 82 ASP A C 1
ATOM 630 O O . ASP A 1 82 ? -4.241 -11.619 12.572 1.00 93.38 82 ASP A O 1
ATOM 634 N N . GLY A 1 83 ? -3.431 -9.586 13.098 1.00 94.31 83 GLY A N 1
ATOM 635 C CA . GLY A 1 83 ? -2.066 -10.030 13.390 1.00 94.31 83 GLY A CA 1
ATOM 636 C C . GLY A 1 83 ? -1.290 -10.587 12.193 1.00 94.31 83 GLY A C 1
ATOM 637 O O . GLY A 1 83 ? -0.273 -11.250 12.396 1.00 94.31 83 GLY A O 1
ATOM 638 N N . LYS A 1 84 ? -1.743 -10.364 10.954 1.00 93.12 84 LYS A N 1
ATOM 639 C CA . LYS A 1 84 ? -1.065 -10.866 9.751 1.00 93.12 84 LYS A CA 1
ATOM 640 C C . LYS A 1 84 ? -0.991 -9.826 8.640 1.00 93.12 84 LYS A C 1
ATOM 642 O O . LYS A 1 84 ? -1.823 -8.929 8.537 1.00 93.12 84 LYS A O 1
ATOM 647 N N . THR A 1 85 ? -0.005 -10.007 7.774 1.00 94.00 85 THR A N 1
ATOM 648 C CA . THR A 1 85 ? 0.069 -9.347 6.473 1.00 94.00 85 THR A CA 1
ATOM 649 C C . THR A 1 85 ? -0.310 -10.322 5.361 1.00 94.00 85 THR A C 1
ATOM 651 O O . THR A 1 85 ? -0.426 -11.531 5.578 1.00 94.00 85 THR A O 1
ATOM 654 N N . MET A 1 86 ? -0.535 -9.787 4.168 1.00 90.06 86 MET A N 1
ATOM 655 C CA . MET A 1 86 ? -0.821 -10.553 2.960 1.00 90.06 86 MET A CA 1
ATOM 656 C C . MET A 1 86 ? 0.077 -10.098 1.816 1.00 90.06 86 MET A C 1
ATOM 658 O O . MET A 1 86 ? 0.468 -8.931 1.761 1.00 90.06 86 MET A O 1
ATOM 662 N N . ASP A 1 87 ? 0.343 -11.004 0.876 1.00 85.31 87 ASP A N 1
ATOM 663 C CA . ASP A 1 87 ? 0.992 -10.649 -0.382 1.00 85.31 87 ASP A CA 1
ATOM 664 C C . ASP A 1 87 ? 0.151 -9.596 -1.116 1.00 85.31 87 ASP A C 1
ATOM 666 O O . ASP A 1 87 ? -1.030 -9.803 -1.394 1.00 85.31 87 ASP A O 1
ATOM 670 N N . TYR A 1 88 ? 0.778 -8.468 -1.450 1.00 82.31 88 TYR A N 1
ATOM 671 C CA . TYR A 1 88 ? 0.200 -7.430 -2.309 1.00 82.31 88 TYR A CA 1
ATOM 672 C C . TYR A 1 88 ? -0.076 -7.952 -3.716 1.00 82.31 88 TYR A C 1
ATOM 674 O O . TYR A 1 88 ? -0.949 -7.474 -4.436 1.00 82.31 88 TYR A O 1
ATOM 682 N N . ASP A 1 89 ? 0.710 -8.935 -4.123 1.00 78.19 89 ASP A N 1
ATOM 683 C CA . ASP A 1 89 ? 0.625 -9.533 -5.428 1.00 78.19 89 ASP A CA 1
ATOM 684 C C . ASP A 1 89 ? 0.960 -11.021 -5.322 1.00 78.19 89 ASP A C 1
ATOM 686 O O . ASP A 1 89 ? 2.126 -11.419 -5.266 1.00 78.19 89 ASP A O 1
ATOM 690 N N . ASP A 1 90 ? -0.086 -11.843 -5.302 1.00 75.25 90 ASP A N 1
ATOM 691 C CA . ASP A 1 90 ? 0.005 -13.303 -5.237 1.00 75.25 90 ASP A CA 1
ATOM 692 C C . ASP A 1 90 ? 0.349 -13.946 -6.597 1.00 75.25 90 ASP A C 1
ATOM 694 O O . ASP A 1 90 ? 0.375 -15.174 -6.738 1.00 75.25 90 ASP A O 1
ATOM 698 N N . GLY A 1 91 ? 0.583 -13.124 -7.629 1.00 73.75 91 GLY A N 1
ATOM 699 C CA . GLY A 1 91 ? 0.832 -13.558 -8.999 1.00 73.75 91 GLY A CA 1
ATOM 700 C C . GLY A 1 91 ? -0.415 -14.023 -9.758 1.00 73.75 91 GLY A C 1
ATOM 701 O O . GLY A 1 91 ? -0.291 -14.372 -10.936 1.00 73.75 91 GLY A O 1
ATOM 702 N N . LYS A 1 92 ? -1.598 -14.018 -9.127 1.00 74.88 92 LYS A N 1
ATOM 703 C CA . LYS A 1 92 ? -2.885 -14.472 -9.694 1.00 74.88 92 LYS A CA 1
ATOM 704 C C . LYS A 1 92 ? -3.860 -13.328 -9.974 1.00 74.88 92 LYS A C 1
ATOM 706 O O . LYS A 1 92 ? -4.924 -13.581 -10.540 1.00 74.88 92 LYS A O 1
ATOM 711 N N . CYS A 1 93 ? -3.502 -12.099 -9.613 1.00 75.50 93 CYS A N 1
ATOM 712 C CA . CYS A 1 93 ? -4.223 -10.873 -9.946 1.00 75.50 93 CYS A CA 1
ATOM 713 C C . CYS A 1 93 ? -3.388 -9.932 -10.838 1.00 75.50 93 CYS A C 1
ATOM 715 O O . CYS A 1 93 ? -2.158 -10.046 -10.907 1.00 75.50 93 CYS A O 1
ATOM 717 N N . GLY A 1 94 ? -4.061 -9.041 -11.573 1.00 69.62 94 GLY A N 1
ATOM 718 C CA . GLY A 1 94 ? -3.443 -8.138 -12.548 1.00 69.62 94 GLY A CA 1
ATOM 719 C C . GLY A 1 94 ? -4.470 -7.301 -13.316 1.00 69.62 94 GLY A C 1
ATOM 720 O O . GLY A 1 94 ? -5.585 -7.747 -13.589 1.00 69.62 94 GLY A O 1
ATOM 721 N N . GLU A 1 95 ? -4.112 -6.060 -13.649 1.00 63.28 95 GLU A N 1
ATOM 722 C CA . GLU A 1 95 ? -4.964 -5.187 -14.462 1.00 63.28 95 GLU A CA 1
ATOM 723 C C . GLU A 1 95 ? -5.184 -5.792 -15.860 1.00 63.28 95 GLU A C 1
ATOM 725 O O . GLU A 1 95 ? -4.327 -6.495 -16.390 1.00 63.28 95 GLU A O 1
ATOM 730 N N . THR A 1 96 ? -6.368 -5.569 -16.433 1.00 57.62 96 THR A N 1
ATOM 731 C CA . THR A 1 96 ? -6.831 -6.206 -17.678 1.00 57.62 96 THR A CA 1
ATOM 732 C C . THR A 1 96 ? -5.942 -5.888 -18.874 1.00 57.62 96 THR A C 1
ATOM 734 O O . THR A 1 96 ? -5.730 -6.756 -19.715 1.00 57.62 96 THR A O 1
ATOM 737 N N . VAL A 1 97 ? -5.467 -4.646 -18.954 1.00 59.00 97 VAL A N 1
ATOM 738 C CA . VAL A 1 97 ? -4.684 -4.092 -20.057 1.00 59.00 97 VAL A CA 1
ATOM 739 C C . VAL A 1 97 ? -3.927 -2.853 -19.576 1.00 59.00 97 VAL A C 1
ATOM 741 O O . VAL A 1 97 ? -4.348 -2.203 -18.618 1.00 59.00 97 VAL A O 1
ATOM 744 N N . ASP A 1 98 ? -2.829 -2.513 -20.241 1.00 59.69 98 ASP A N 1
ATOM 745 C CA . ASP A 1 98 ? -2.178 -1.220 -20.096 1.00 59.69 98 ASP A CA 1
ATOM 746 C C . ASP A 1 98 ? -2.999 -0.089 -20.761 1.00 59.69 98 ASP A C 1
ATOM 748 O O . ASP A 1 98 ? -4.099 -0.287 -21.277 1.00 59.69 98 ASP A O 1
ATOM 752 N N . TYR A 1 99 ? -2.459 1.132 -20.729 1.00 50.72 99 TYR A N 1
ATOM 753 C CA . TYR A 1 99 ? -3.091 2.313 -21.339 1.00 50.72 99 TYR A CA 1
ATOM 754 C C . TYR A 1 99 ? -3.288 2.168 -22.858 1.00 50.72 99 TYR A C 1
ATOM 756 O O . TYR A 1 99 ? -4.207 2.769 -23.410 1.00 50.72 99 TYR A O 1
ATOM 764 N N . ASP A 1 100 ? -2.463 1.348 -23.509 1.00 62.28 100 ASP A N 1
ATOM 765 C CA . ASP A 1 100 ? -2.496 1.075 -24.944 1.00 62.28 100 ASP A CA 1
ATOM 766 C C . ASP A 1 100 ? -3.341 -0.174 -25.274 1.00 62.28 100 ASP A C 1
ATOM 768 O O . ASP A 1 100 ? -3.418 -0.602 -26.427 1.00 62.28 100 ASP A O 1
ATOM 772 N N . GLY A 1 101 ? -4.016 -0.755 -24.274 1.00 62.53 101 GLY A N 1
ATOM 773 C CA . GLY A 1 101 ? -4.860 -1.934 -24.438 1.00 62.53 101 GLY A CA 1
ATOM 774 C C . GLY A 1 101 ? -4.086 -3.255 -24.502 1.00 62.53 101 GLY A C 1
ATOM 775 O O . GLY A 1 101 ? -4.695 -4.291 -24.782 1.00 62.53 101 GLY A O 1
ATOM 776 N N . ALA A 1 102 ? -2.774 -3.257 -24.254 1.00 64.06 102 ALA A N 1
ATOM 777 C CA . ALA A 1 102 ? -1.973 -4.472 -24.266 1.00 64.06 102 ALA A CA 1
ATOM 778 C C . ALA A 1 102 ? -2.098 -5.224 -22.926 1.00 64.06 102 ALA A C 1
ATOM 780 O O . ALA A 1 102 ? -2.018 -4.614 -21.859 1.00 64.06 102 ALA A O 1
ATOM 781 N N . PRO A 1 103 ? -2.301 -6.553 -22.938 1.00 60.97 103 PRO A N 1
ATOM 782 C CA . PRO A 1 103 ? -2.365 -7.346 -21.713 1.00 60.97 103 PRO A CA 1
ATOM 783 C C . PRO A 1 103 ? -1.021 -7.309 -20.977 1.00 60.97 103 PRO A C 1
ATOM 785 O O . PRO A 1 103 ? 0.040 -7.336 -21.603 1.00 60.97 103 PRO A O 1
ATOM 788 N N . SER A 1 104 ? -1.056 -7.312 -19.641 1.00 62.88 104 SER A N 1
ATOM 789 C CA . SER A 1 104 ? 0.168 -7.237 -18.826 1.00 62.88 104 SER A CA 1
ATOM 790 C C . SER A 1 104 ? 1.036 -8.506 -18.930 1.00 62.88 104 SER A C 1
ATOM 792 O O . SER A 1 104 ? 2.187 -8.539 -18.479 1.00 62.88 104 SER A O 1
ATOM 794 N N . GLY A 1 105 ? 0.498 -9.571 -19.541 1.00 60.84 105 GLY A N 1
ATOM 795 C CA . GLY A 1 105 ? 1.196 -10.837 -19.760 1.00 60.84 105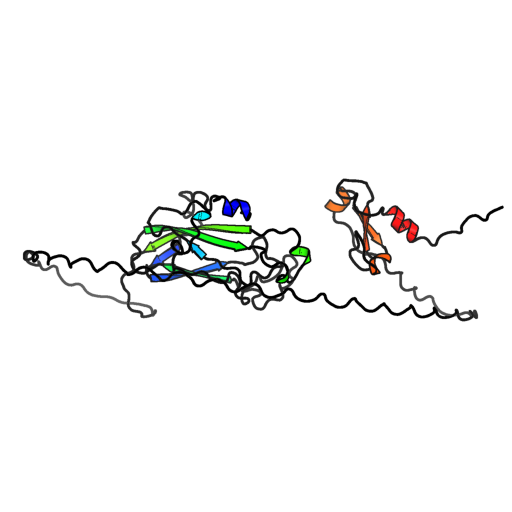 GLY A CA 1
ATOM 796 C C . GLY A 1 105 ? 1.328 -11.642 -18.470 1.00 60.84 105 GLY A C 1
ATOM 797 O O . GLY A 1 105 ? 2.261 -12.439 -18.308 1.00 60.84 105 GLY A O 1
ATOM 798 N N . ARG A 1 106 ? 0.425 -11.402 -17.515 1.00 62.81 106 ARG A N 1
ATOM 799 C CA . ARG A 1 106 ? 0.417 -12.034 -16.198 1.00 62.81 106 ARG A CA 1
ATOM 800 C C . ARG A 1 106 ? -0.763 -12.990 -16.083 1.00 62.81 106 ARG A C 1
ATOM 802 O O . ARG A 1 106 ? -1.809 -12.804 -16.687 1.00 62.81 106 ARG A O 1
ATOM 809 N N . ALA A 1 107 ? -0.614 -14.015 -15.243 1.00 57.34 107 ALA A N 1
ATOM 810 C CA . ALA A 1 107 ? -1.655 -15.026 -15.040 1.00 57.34 107 ALA A CA 1
ATOM 811 C C . ALA A 1 107 ? -2.969 -14.460 -14.456 1.00 57.34 107 ALA A C 1
ATOM 813 O O . ALA A 1 107 ? -3.988 -15.146 -14.475 1.00 57.34 107 ALA A O 1
ATOM 814 N N . GLY A 1 108 ? -2.934 -13.234 -13.924 1.00 60.81 108 GLY A N 1
ATOM 815 C CA . GLY A 1 108 ? -4.060 -12.560 -13.292 1.00 60.81 108 GLY A CA 1
ATOM 816 C C . GLY A 1 108 ? -4.747 -11.477 -14.116 1.00 60.81 108 GLY A C 1
ATOM 817 O O . GLY A 1 108 ? -5.578 -10.781 -13.539 1.00 60.81 108 GLY A O 1
ATOM 818 N N . ASP A 1 109 ? -4.415 -11.313 -15.402 1.00 66.56 109 ASP A N 1
ATOM 819 C CA . ASP A 1 109 ? -4.983 -10.255 -16.250 1.00 66.56 109 ASP A CA 1
ATOM 820 C C . ASP A 1 109 ? -6.523 -10.249 -16.184 1.00 66.56 109 ASP A C 1
ATOM 822 O O . ASP A 1 109 ? -7.197 -11.259 -16.411 1.00 66.56 109 ASP A O 1
ATOM 826 N N . GLY A 1 110 ? -7.077 -9.091 -15.821 1.00 68.00 110 GLY A N 1
ATOM 827 C CA . GLY A 1 110 ? -8.515 -8.853 -15.697 1.00 68.00 110 GLY A CA 1
ATOM 828 C C . GLY A 1 110 ? -9.144 -9.323 -14.389 1.00 68.00 110 GLY A C 1
ATOM 829 O O . GLY A 1 110 ? -10.372 -9.331 -14.271 1.00 68.00 110 GLY A O 1
ATOM 830 N N . LYS A 1 111 ? -8.329 -9.688 -13.392 1.00 74.31 111 LYS A N 1
ATOM 831 C CA . LYS A 1 111 ? -8.793 -10.020 -12.042 1.00 74.31 111 LYS A CA 1
ATOM 832 C C . LYS A 1 111 ? -8.204 -9.054 -11.014 1.00 74.31 111 LYS A C 1
ATOM 834 O O . LYS A 1 111 ? -6.981 -8.913 -10.948 1.00 74.31 111 LYS A O 1
ATOM 839 N N . PRO A 1 112 ? -9.042 -8.421 -10.171 1.00 76.69 112 PRO A N 1
ATOM 840 C CA . PRO A 1 112 ? -8.534 -7.581 -9.097 1.00 76.69 112 PRO A CA 1
ATOM 841 C C . PRO A 1 112 ? -7.780 -8.421 -8.062 1.00 76.69 112 PRO A C 1
ATOM 843 O O . PRO A 1 112 ? -8.110 -9.588 -7.833 1.00 76.69 112 PRO A O 1
ATOM 846 N N . CYS A 1 113 ? -6.797 -7.807 -7.408 1.00 81.69 113 CYS A N 1
ATOM 847 C CA . CYS A 1 113 ? -6.183 -8.390 -6.223 1.00 81.69 113 CYS A CA 1
ATOM 848 C C . CYS A 1 113 ? -7.166 -8.309 -5.061 1.00 81.69 113 CYS A C 1
ATOM 850 O O . CYS A 1 113 ? -7.939 -7.353 -4.961 1.00 81.69 113 CYS A O 1
ATOM 852 N N . ILE A 1 114 ? -7.155 -9.323 -4.198 1.00 86.25 114 ILE A N 1
ATOM 853 C CA . ILE A 1 114 ? -8.081 -9.422 -3.071 1.00 86.25 114 ILE A CA 1
ATOM 854 C C . ILE A 1 114 ? -7.292 -9.363 -1.772 1.00 86.25 114 ILE A C 1
ATOM 856 O O . ILE A 1 114 ? -6.492 -10.246 -1.471 1.00 86.25 114 ILE A O 1
ATOM 860 N N . GLY A 1 115 ? -7.565 -8.330 -0.985 1.00 89.31 115 GLY A N 1
ATOM 861 C CA . GLY A 1 115 ? -7.148 -8.235 0.402 1.00 89.31 115 GLY A CA 1
ATOM 862 C C . GLY A 1 115 ? -8.253 -8.727 1.328 1.00 89.31 115 GLY A C 1
ATOM 863 O O . GLY A 1 115 ? -9.436 -8.757 0.973 1.00 89.31 115 GLY A O 1
ATOM 864 N N . SER A 1 116 ? -7.872 -9.110 2.541 1.00 93.94 116 SER A N 1
ATOM 865 C CA . SER A 1 116 ? -8.829 -9.458 3.586 1.00 93.94 116 SER A CA 1
ATOM 866 C C . SER A 1 116 ? -8.305 -9.077 4.959 1.00 93.94 116 SER A C 1
ATOM 868 O O . SER A 1 116 ? -7.095 -9.021 5.164 1.00 93.94 116 SER A O 1
ATOM 870 N N . PHE A 1 117 ? -9.220 -8.842 5.890 1.00 95.75 117 PHE A N 1
ATOM 871 C CA . PHE A 1 117 ? -8.917 -8.721 7.313 1.00 95.75 117 PHE A CA 1
ATOM 872 C C . PHE A 1 117 ? -10.083 -9.282 8.123 1.00 95.75 117 PHE A C 1
ATOM 874 O O . PHE A 1 117 ? -11.241 -9.202 7.703 1.00 95.75 117 PHE A O 1
ATOM 881 N N . THR A 1 118 ? -9.792 -9.870 9.278 1.00 96.38 118 THR A N 1
ATOM 882 C CA . THR A 1 118 ? -10.818 -10.410 10.182 1.00 96.38 118 THR A CA 1
ATOM 883 C C . THR A 1 118 ? -10.940 -9.543 11.418 1.00 96.38 118 THR A C 1
ATOM 885 O O . THR A 1 118 ? -9.957 -9.337 12.117 1.00 96.38 118 THR A O 1
ATOM 888 N N . ILE A 1 119 ? -12.145 -9.058 11.723 1.00 97.19 119 ILE A N 1
ATOM 889 C CA . ILE A 1 119 ? -12.366 -8.359 12.993 1.00 97.19 119 ILE A CA 1
ATOM 890 C C . ILE A 1 119 ? -12.185 -9.375 14.126 1.00 97.19 119 ILE A C 1
ATOM 892 O O . ILE A 1 119 ? -12.875 -10.400 14.102 1.00 97.19 119 ILE A O 1
ATOM 896 N N . PRO A 1 120 ? -11.312 -9.134 15.120 1.00 96.00 120 PRO A N 1
ATOM 897 C CA . PRO A 1 120 ? -11.155 -10.047 16.242 1.00 96.00 120 PRO A CA 1
ATOM 898 C C . PRO A 1 120 ? -12.483 -10.368 16.934 1.00 96.00 120 PRO A C 1
ATOM 900 O O . PRO A 1 120 ? -13.400 -9.549 17.037 1.00 96.00 120 PRO A O 1
ATOM 903 N N . ALA A 1 121 ? -12.610 -11.603 17.413 1.00 94.00 121 ALA A N 1
ATOM 904 C CA . ALA A 1 121 ? -13.770 -11.979 18.206 1.00 94.00 121 ALA A CA 1
ATOM 905 C C . ALA A 1 121 ? -13.807 -11.146 19.499 1.00 94.00 121 ALA A C 1
ATOM 907 O O . ALA A 1 121 ? -12.777 -10.900 20.122 1.00 94.00 121 ALA A O 1
ATOM 908 N N . GLY A 1 122 ? -15.001 -10.715 19.907 1.00 91.69 122 GLY A N 1
ATOM 909 C CA . GLY A 1 122 ? -15.175 -9.899 21.112 1.00 91.69 122 GLY A CA 1
ATOM 910 C C . GLY A 1 122 ? -14.837 -8.414 20.948 1.00 91.69 122 GLY A C 1
ATOM 911 O O . GLY A 1 122 ? -14.941 -7.678 21.928 1.00 91.69 122 GLY A O 1
ATOM 912 N N . THR A 1 123 ? -14.483 -7.943 19.744 1.00 95.50 123 THR A N 1
ATOM 913 C CA . THR A 1 123 ? -14.389 -6.503 19.467 1.00 95.50 123 THR A CA 1
ATOM 914 C C . THR A 1 123 ? -15.722 -5.819 19.780 1.00 95.50 123 THR A C 1
ATOM 916 O O . THR A 1 123 ? -16.786 -6.271 19.350 1.00 95.50 123 THR A O 1
ATOM 919 N N . ALA A 1 124 ? -15.661 -4.738 20.559 1.00 95.38 124 ALA A N 1
ATOM 920 C CA . ALA A 1 124 ? -16.839 -3.980 20.950 1.00 95.38 124 ALA A CA 1
ATOM 921 C C . ALA A 1 124 ? -17.520 -3.337 19.725 1.00 95.38 124 ALA A C 1
ATOM 923 O O . ALA A 1 124 ? -16.841 -2.972 18.765 1.00 95.38 124 ALA A O 1
ATOM 924 N N . PRO A 1 125 ? -18.852 -3.160 19.739 1.00 96.44 125 PRO A N 1
ATOM 925 C CA . PRO A 1 125 ? -19.520 -2.411 18.688 1.00 96.44 125 PRO A CA 1
ATOM 926 C C . PRO A 1 125 ? -19.050 -0.955 18.661 1.00 96.44 125 PRO A C 1
ATOM 928 O O . PRO A 1 125 ? -18.909 -0.326 19.711 1.00 96.44 125 PRO A O 1
ATOM 931 N N . GLY A 1 126 ? -18.849 -0.402 17.469 1.00 95.06 126 GLY A N 1
ATOM 932 C CA . GLY A 1 126 ? -18.423 0.986 17.320 1.00 95.06 126 GLY A CA 1
ATOM 933 C C . GLY A 1 126 ? -17.765 1.277 15.982 1.00 95.06 126 GLY A C 1
ATOM 934 O O . GLY A 1 126 ? -17.626 0.403 15.131 1.00 95.06 126 GLY A O 1
ATOM 935 N N . ILE A 1 127 ? -17.357 2.531 15.799 1.00 93.38 127 ILE A N 1
ATOM 936 C CA . ILE A 1 127 ? -16.655 2.982 14.596 1.00 93.38 127 ILE A CA 1
ATOM 937 C C . ILE A 1 127 ? -15.152 2.952 14.866 1.00 93.38 127 ILE A C 1
ATOM 939 O O . ILE A 1 127 ? -14.649 3.640 15.759 1.00 93.38 127 ILE A O 1
ATOM 943 N N . TYR A 1 128 ? -14.448 2.166 14.064 1.00 94.44 128 TYR A N 1
ATOM 944 C CA . TYR A 1 128 ? -13.006 1.994 14.123 1.00 94.44 128 TYR A CA 1
ATOM 945 C C . TYR A 1 128 ? -12.361 2.652 12.914 1.00 94.44 128 TYR A C 1
ATOM 947 O O . TYR A 1 128 ? -12.803 2.448 11.781 1.00 94.44 128 TYR A O 1
ATOM 955 N N . LYS A 1 129 ? -11.300 3.421 13.158 1.00 93.25 129 LYS A N 1
ATOM 956 C CA . LYS A 1 129 ? -10.478 4.005 12.100 1.00 93.25 129 LYS A CA 1
ATOM 957 C C . LYS A 1 129 ? -9.353 3.030 11.780 1.00 93.25 129 LYS A C 1
ATOM 959 O O . LYS A 1 129 ? -8.604 2.627 12.670 1.00 93.25 129 LYS A O 1
ATOM 964 N N . MET A 1 130 ? -9.268 2.642 10.518 1.00 94.44 130 MET A N 1
ATOM 965 C CA . MET A 1 130 ? -8.312 1.666 10.019 1.00 94.44 130 MET A CA 1
ATOM 966 C C . MET A 1 130 ? -7.409 2.292 8.965 1.00 94.44 130 MET A C 1
ATOM 968 O O . MET A 1 130 ? -7.807 3.210 8.243 1.00 94.44 130 MET A O 1
ATOM 972 N N . VAL A 1 131 ? -6.197 1.757 8.870 1.00 95.38 131 VAL A N 1
ATOM 973 C CA . VAL A 1 131 ? -5.190 2.140 7.885 1.00 95.38 131 VAL A CA 1
ATOM 974 C C . VAL A 1 131 ? -4.822 0.902 7.089 1.00 95.38 131 VAL A C 1
ATOM 976 O O . VAL A 1 131 ? -4.305 -0.060 7.644 1.00 95.38 131 VAL A O 1
ATOM 979 N N . TRP A 1 132 ? -5.080 0.903 5.788 1.00 94.81 132 TRP A N 1
ATOM 980 C CA . TRP A 1 132 ? -4.470 -0.066 4.885 1.00 94.81 132 TRP A CA 1
ATOM 981 C C . TRP A 1 132 ? -3.112 0.482 4.457 1.00 94.81 132 TRP A C 1
ATOM 983 O O . TRP A 1 132 ? -3.049 1.587 3.919 1.00 94.81 132 TRP A O 1
ATOM 993 N N . TYR A 1 133 ? -2.039 -0.254 4.740 1.00 93.50 133 TYR A N 1
ATOM 994 C CA . TYR A 1 133 ? -0.666 0.210 4.548 1.00 93.50 133 TYR A CA 1
ATOM 995 C C . TYR A 1 133 ? 0.213 -0.874 3.926 1.00 93.50 133 TYR A C 1
ATOM 997 O O . TYR A 1 133 ? 0.055 -2.066 4.210 1.00 93.50 133 TYR A O 1
ATOM 1005 N N . TRP A 1 134 ? 1.137 -0.451 3.065 1.00 90.12 134 TRP A N 1
ATOM 1006 C CA . TRP A 1 134 ? 2.136 -1.316 2.442 1.00 90.12 134 TRP A CA 1
ATOM 1007 C C . TRP A 1 134 ? 3.378 -0.526 2.034 1.00 90.12 134 TRP A C 1
ATOM 1009 O O . TRP A 1 134 ? 3.336 0.692 1.822 1.00 90.12 134 TRP A O 1
ATOM 1019 N N . THR A 1 135 ? 4.494 -1.238 1.898 1.00 85.88 135 THR A N 1
ATOM 1020 C CA . THR A 1 135 ? 5.786 -0.667 1.519 1.00 85.88 135 THR A CA 1
ATOM 1021 C C . THR A 1 135 ? 6.354 -1.359 0.290 1.00 85.88 135 THR A C 1
ATOM 1023 O O . THR A 1 135 ? 6.504 -2.576 0.236 1.00 85.88 135 THR A O 1
ATOM 1026 N N . PHE A 1 136 ? 6.737 -0.566 -0.703 1.00 78.56 136 PHE A N 1
ATOM 1027 C CA . PHE A 1 136 ? 7.524 -1.027 -1.838 1.00 78.56 136 PHE A CA 1
ATOM 1028 C C . PHE A 1 136 ? 8.953 -0.549 -1.665 1.00 78.56 136 PHE A C 1
ATOM 1030 O O . PHE A 1 136 ? 9.307 0.494 -2.205 1.00 78.56 136 PHE A O 1
ATOM 1037 N N . TRP A 1 137 ? 9.773 -1.279 -0.914 1.00 74.69 137 TRP A N 1
ATOM 1038 C CA . TRP A 1 137 ? 11.201 -0.982 -0.831 1.00 74.69 137 TRP A CA 1
ATOM 1039 C C . TRP A 1 137 ? 11.973 -1.701 -1.930 1.00 74.69 137 TRP A C 1
ATOM 1041 O O . TRP A 1 137 ? 11.723 -2.863 -2.242 1.00 74.69 137 TRP A O 1
ATOM 1051 N N . LEU A 1 138 ? 12.920 -0.986 -2.533 1.00 64.69 138 LEU A N 1
ATOM 1052 C CA . LEU A 1 138 ? 13.819 -1.511 -3.555 1.00 64.69 138 LEU A CA 1
ATOM 1053 C C . LEU A 1 138 ? 15.049 -2.158 -2.916 1.00 64.69 138 LEU A C 1
ATOM 1055 O O . LEU A 1 138 ? 16.183 -1.797 -3.216 1.00 64.69 138 LEU A O 1
ATOM 1059 N N . ASP A 1 139 ? 14.830 -3.117 -2.021 1.00 61.94 139 ASP A N 1
ATOM 1060 C CA . ASP A 1 139 ? 15.944 -3.747 -1.307 1.00 61.94 139 ASP A CA 1
ATOM 1061 C C . ASP A 1 139 ? 16.705 -4.748 -2.208 1.00 61.94 139 ASP A C 1
ATOM 1063 O O . ASP A 1 139 ? 17.861 -5.070 -1.944 1.00 61.94 139 ASP A O 1
ATOM 1067 N N . ASN A 1 140 ? 16.101 -5.192 -3.325 1.00 59.50 140 ASN A N 1
ATOM 1068 C CA . ASN A 1 140 ? 16.740 -6.046 -4.334 1.00 59.50 140 ASN A CA 1
ATOM 1069 C C . ASN A 1 140 ? 16.369 -5.633 -5.773 1.00 59.50 140 ASN A C 1
ATOM 1071 O O . ASN A 1 140 ? 15.464 -6.200 -6.389 1.00 59.50 140 ASN A O 1
ATOM 1075 N N . GLN A 1 141 ? 17.104 -4.669 -6.340 1.00 61.25 141 GLN A N 1
ATOM 1076 C CA . GLN A 1 141 ? 16.931 -4.223 -7.734 1.00 61.25 141 GLN A CA 1
ATOM 1077 C C . GLN A 1 141 ? 17.043 -5.367 -8.762 1.00 61.25 141 GLN A C 1
ATOM 1079 O O . GLN A 1 141 ? 16.396 -5.313 -9.805 1.00 61.25 141 GLN A O 1
ATOM 1084 N N . GLY A 1 142 ? 17.789 -6.438 -8.466 1.00 57.72 142 GLY A N 1
ATOM 1085 C CA . GLY A 1 142 ? 17.952 -7.595 -9.357 1.00 57.72 142 GLY A CA 1
ATOM 1086 C C . GLY A 1 142 ? 16.697 -8.462 -9.519 1.00 57.72 142 GLY A C 1
ATOM 1087 O O . GLY A 1 142 ? 16.610 -9.234 -10.469 1.00 57.72 142 GLY A O 1
ATOM 1088 N N . ALA A 1 143 ? 15.699 -8.320 -8.640 1.00 54.78 143 ALA A N 1
ATOM 1089 C CA . ALA A 1 143 ? 14.432 -9.053 -8.728 1.00 54.78 143 ALA A CA 1
ATOM 1090 C C . ALA A 1 143 ? 13.447 -8.466 -9.765 1.00 54.78 143 ALA A C 1
ATOM 1092 O O . ALA A 1 143 ? 12.381 -9.038 -10.012 1.00 54.78 143 ALA A O 1
ATOM 1093 N N . TYR A 1 144 ? 13.783 -7.328 -10.381 1.00 54.09 144 TYR A N 1
ATOM 1094 C CA . TYR A 1 144 ? 12.903 -6.618 -11.305 1.00 54.09 144 TYR A CA 1
ATOM 1095 C C . TYR A 1 144 ? 13.036 -7.151 -12.731 1.00 54.09 144 TYR A C 1
ATOM 1097 O O . TYR A 1 144 ? 14.140 -7.333 -13.244 1.00 54.09 144 TYR A O 1
ATOM 1105 N N . LYS A 1 145 ? 11.887 -7.359 -13.392 1.00 50.56 145 LYS A N 1
ATOM 1106 C CA . LYS A 1 145 ? 11.831 -7.742 -14.811 1.00 50.56 145 LYS A CA 1
ATOM 1107 C C . LYS A 1 145 ? 12.430 -6.668 -15.720 1.00 50.56 145 LYS A C 1
ATOM 1109 O O . LYS A 1 145 ? 13.127 -7.013 -16.666 1.00 50.56 145 LYS A O 1
ATOM 1114 N N . ASP A 1 146 ? 12.182 -5.397 -15.413 1.00 56.47 146 ASP A N 1
ATOM 1115 C CA . ASP A 1 146 ? 12.775 -4.262 -16.114 1.00 56.47 146 ASP A CA 1
ATOM 1116 C C . ASP A 1 146 ? 13.806 -3.564 -15.214 1.00 56.47 146 ASP A C 1
ATOM 1118 O O . ASP A 1 146 ? 13.475 -2.866 -14.250 1.00 56.47 146 ASP A O 1
ATOM 1122 N N . GLN A 1 147 ? 15.081 -3.770 -15.542 1.00 62.31 147 GLN A N 1
ATOM 1123 C CA . GLN A 1 147 ? 16.215 -3.176 -14.835 1.00 62.31 147 GLN A CA 1
ATOM 1124 C C . GLN A 1 147 ? 16.392 -1.679 -15.130 1.00 62.31 147 GLN A C 1
ATOM 1126 O O . GLN A 1 147 ? 17.014 -0.969 -14.342 1.00 62.31 147 GLN A O 1
ATOM 1131 N N . ASN A 1 148 ? 15.852 -1.168 -16.237 1.00 60.19 148 ASN A N 1
ATOM 1132 C CA . ASN A 1 148 ? 15.929 0.250 -16.587 1.00 60.19 148 ASN A CA 1
ATOM 1133 C C . ASN A 1 148 ? 14.900 1.074 -15.808 1.00 60.19 148 ASN A C 1
ATOM 1135 O O . ASN A 1 148 ? 15.222 2.175 -15.372 1.00 60.19 148 ASN A O 1
ATOM 1139 N N . MET A 1 149 ? 13.719 0.515 -15.532 1.00 55.28 149 MET A N 1
ATOM 1140 C CA . MET A 1 149 ? 12.699 1.146 -14.677 1.00 55.28 149 MET A CA 1
ATOM 1141 C C . MET A 1 149 ? 12.971 1.021 -13.168 1.00 55.28 149 MET A C 1
ATOM 1143 O O . MET A 1 149 ? 12.338 1.708 -12.354 1.00 55.28 149 MET A O 1
ATOM 1147 N N . ALA A 1 150 ? 13.868 0.115 -12.769 1.00 56.19 150 ALA A N 1
ATOM 1148 C CA . ALA A 1 150 ? 14.348 0.001 -11.392 1.00 56.19 150 ALA A CA 1
ATOM 1149 C C . ALA A 1 150 ? 15.404 1.072 -11.054 1.00 56.19 150 ALA A C 1
ATOM 1151 O O . ALA A 1 150 ? 15.504 1.495 -9.900 1.00 56.19 150 ALA A O 1
ATOM 1152 N N . LYS A 1 151 ? 16.163 1.549 -12.051 1.00 55.72 151 LYS A N 1
ATOM 1153 C CA . LYS A 1 151 ? 17.198 2.578 -11.871 1.00 55.72 151 LYS A CA 1
ATOM 1154 C C . LYS A 1 151 ? 16.578 3.922 -11.475 1.00 55.72 151 LYS A C 1
ATOM 1156 O O . LYS A 1 151 ? 15.740 4.462 -12.185 1.00 55.72 151 LYS A O 1
ATOM 1161 N N . GLY A 1 152 ? 17.021 4.476 -10.345 1.00 55.97 152 GLY A N 1
ATOM 1162 C CA . GLY A 1 152 ? 16.611 5.802 -9.858 1.00 55.97 152 GLY A CA 1
ATOM 1163 C C . GLY A 1 152 ? 15.277 5.842 -9.107 1.00 55.97 152 GLY A C 1
ATOM 1164 O O . GLY A 1 152 ? 14.885 6.899 -8.621 1.00 55.97 152 GLY A O 1
ATOM 1165 N N . TYR A 1 153 ? 14.590 4.707 -8.973 1.00 59.66 153 TYR A N 1
ATOM 1166 C CA . TYR A 1 153 ? 13.474 4.575 -8.045 1.00 59.66 153 TYR A CA 1
ATOM 1167 C C . TYR A 1 153 ? 14.038 4.165 -6.669 1.00 59.66 153 TYR A C 1
ATOM 1169 O O . TYR A 1 153 ? 15.012 3.421 -6.606 1.00 59.66 153 TYR A O 1
ATOM 1177 N N . PHE A 1 154 ? 13.471 4.659 -5.564 1.00 60.03 154 PHE A N 1
ATOM 1178 C CA . PHE A 1 154 ? 13.996 4.410 -4.202 1.00 60.03 154 PHE A CA 1
ATOM 1179 C C . PHE A 1 154 ? 13.007 3.668 -3.295 1.00 60.03 154 PHE A C 1
ATOM 1181 O O . PHE A 1 154 ? 13.285 3.407 -2.127 1.00 60.03 154 PHE A O 1
ATOM 1188 N N . GLY A 1 155 ? 11.858 3.290 -3.855 1.00 72.12 155 GLY A N 1
ATOM 1189 C CA . GLY A 1 155 ? 10.765 2.710 -3.103 1.00 72.12 155 GLY A CA 1
ATOM 1190 C C . GLY A 1 155 ? 9.887 3.752 -2.413 1.00 72.12 155 GLY A C 1
ATOM 1191 O O . GLY A 1 155 ? 10.293 4.892 -2.186 1.00 72.12 155 GLY A O 1
ATOM 1192 N N . ALA A 1 156 ? 8.654 3.360 -2.113 1.00 80.19 156 ALA A N 1
ATOM 1193 C CA . ALA A 1 156 ? 7.682 4.215 -1.448 1.00 80.19 156 ALA A CA 1
ATOM 1194 C C . ALA A 1 156 ? 6.724 3.385 -0.597 1.00 80.19 156 ALA A C 1
ATOM 1196 O O . ALA A 1 156 ? 6.400 2.243 -0.926 1.00 80.19 156 ALA A O 1
ATOM 1197 N N . ALA A 1 157 ? 6.238 3.998 0.471 1.00 86.81 157 ALA A N 1
ATOM 1198 C CA . ALA A 1 157 ? 5.116 3.513 1.245 1.00 86.81 157 ALA A CA 1
ATOM 1199 C C . ALA A 1 157 ? 3.832 4.252 0.891 1.00 86.81 157 ALA A C 1
ATOM 1201 O O . ALA A 1 157 ? 3.840 5.437 0.519 1.00 86.81 157 ALA A O 1
ATOM 1202 N N . TYR A 1 158 ? 2.736 3.536 1.082 1.00 87.50 158 TYR A N 1
ATOM 1203 C CA . TYR A 1 158 ? 1.392 3.973 0.769 1.00 87.50 158 TYR A CA 1
ATOM 1204 C C . TYR A 1 158 ? 0.469 3.648 1.922 1.00 87.50 158 TYR A C 1
ATOM 1206 O O . TYR A 1 158 ? 0.594 2.605 2.560 1.00 87.50 158 TYR A O 1
ATOM 1214 N N . SER A 1 159 ? -0.478 4.546 2.150 1.00 90.94 159 SER A N 1
ATOM 1215 C CA . SER A 1 159 ? -1.547 4.362 3.112 1.00 90.94 159 SER A CA 1
ATOM 1216 C C . SER A 1 159 ? -2.881 4.741 2.485 1.00 90.94 159 SER A C 1
ATOM 1218 O O . SER A 1 159 ? -2.974 5.57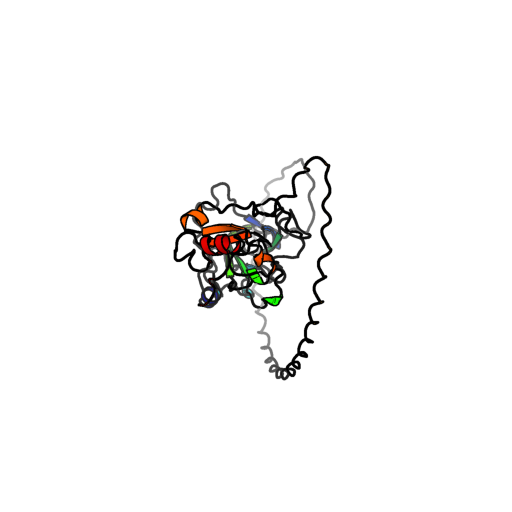0 1.578 1.00 90.94 159 SER A O 1
ATOM 1220 N N . THR A 1 160 ? -3.945 4.128 2.978 1.00 89.50 160 THR A N 1
ATOM 1221 C CA . THR A 1 160 ? -5.318 4.575 2.763 1.00 89.50 160 THR A CA 1
ATOM 1222 C C . THR A 1 160 ? -6.081 4.381 4.057 1.00 89.50 160 THR A C 1
ATOM 1224 O O . THR A 1 160 ? -6.048 3.299 4.640 1.00 89.50 160 THR A O 1
ATOM 1227 N N . CYS A 1 161 ? -6.773 5.424 4.506 1.00 90.44 161 CYS A N 1
ATOM 1228 C CA . CYS A 1 161 ? -7.528 5.388 5.751 1.00 90.44 161 CYS A CA 1
ATOM 1229 C C . CYS A 1 161 ? -9.023 5.267 5.476 1.00 90.44 161 CYS A C 1
ATOM 1231 O O . CYS A 1 161 ? -9.550 5.862 4.532 1.00 90.44 161 CYS A O 1
ATOM 1233 N N . PHE A 1 162 ? -9.699 4.473 6.297 1.00 90.75 162 PHE A N 1
ATOM 1234 C CA . PHE A 1 162 ? -11.124 4.200 6.173 1.00 90.75 162 PHE A CA 1
ATOM 1235 C C . PHE A 1 162 ? -11.723 3.843 7.532 1.00 90.75 162 PHE A C 1
ATOM 1237 O O . PHE A 1 162 ? -11.019 3.480 8.471 1.00 90.75 162 PHE A O 1
ATOM 1244 N N . GLU A 1 163 ? -13.039 3.955 7.638 1.00 92.25 163 GLU A N 1
ATOM 1245 C CA . GLU A 1 163 ? -13.789 3.606 8.833 1.00 92.25 163 GLU A CA 1
ATOM 1246 C C . GLU A 1 163 ? -14.571 2.314 8.629 1.00 92.25 163 GLU A C 1
ATOM 1248 O O . GLU A 1 163 ? -15.195 2.093 7.584 1.00 92.25 163 GLU A O 1
ATOM 1253 N N . VAL A 1 164 ? -14.581 1.493 9.674 1.00 93.62 164 VAL A N 1
ATOM 1254 C CA . VAL A 1 164 ? -15.397 0.285 9.763 1.00 93.62 164 VAL A CA 1
ATOM 1255 C C . VAL A 1 164 ? -16.301 0.398 10.977 1.00 93.62 164 VAL A C 1
ATOM 1257 O O . VAL A 1 164 ? -15.848 0.663 12.089 1.00 93.62 164 VAL A O 1
ATOM 1260 N N . GLU A 1 165 ? -17.592 0.196 10.759 1.00 95.12 165 GLU A N 1
ATOM 1261 C CA . GLU A 1 165 ? -18.557 -0.007 11.826 1.00 95.12 165 GLU A CA 1
ATOM 1262 C C . GLU A 1 165 ? -18.548 -1.481 12.222 1.00 95.12 165 GLU A C 1
ATOM 1264 O O . GLU A 1 165 ? -19.006 -2.351 11.478 1.00 95.12 165 GLU A O 1
ATOM 1269 N N . VAL A 1 166 ? -18.012 -1.767 13.403 1.00 96.69 166 VAL A N 1
ATOM 1270 C CA . VAL A 1 166 ? -18.110 -3.095 13.992 1.00 96.69 166 VAL A CA 1
ATOM 1271 C C . VAL A 1 166 ? -19.482 -3.231 14.630 1.00 96.69 166 VAL A C 1
ATOM 1273 O O . VAL A 1 166 ? -19.848 -2.463 15.522 1.00 96.69 166 VAL A O 1
ATOM 1276 N N . THR A 1 167 ? -20.245 -4.222 14.185 1.00 94.25 167 THR A N 1
ATOM 1277 C CA . THR A 1 167 ? -21.531 -4.572 14.792 1.00 94.25 167 THR A CA 1
ATOM 1278 C C . THR A 1 167 ? -21.331 -5.663 15.834 1.00 94.25 167 THR A C 1
ATOM 1280 O O . THR A 1 167 ? -20.496 -6.554 15.658 1.00 94.25 167 THR A O 1
ATOM 1283 N N . GLY A 1 168 ? -22.128 -5.638 16.903 1.00 80.88 168 GLY A N 1
ATOM 1284 C CA . GLY A 1 168 ? -22.104 -6.693 17.913 1.00 80.88 168 GLY A CA 1
ATOM 1285 C C . GLY A 1 168 ? -22.357 -8.060 17.284 1.00 80.88 168 GLY A C 1
ATOM 1286 O O . GLY A 1 168 ? -23.444 -8.323 16.772 1.00 80.88 168 GLY A O 1
ATOM 1287 N N . GLY A 1 169 ? -21.348 -8.928 17.319 1.00 59.09 169 GLY A N 1
ATOM 1288 C CA . GLY A 1 169 ? -21.507 -10.325 16.952 1.00 59.09 169 GLY A CA 1
ATOM 1289 C C . GLY A 1 169 ? -22.281 -11.035 18.055 1.00 59.09 169 GLY A C 1
ATOM 1290 O O . GLY A 1 169 ? -21.723 -11.341 19.107 1.00 59.09 169 GLY A O 1
ATOM 1291 N N . SER A 1 170 ? -23.564 -11.325 17.830 1.00 47.28 170 SER A N 1
ATOM 1292 C CA . SER A 1 170 ? -24.163 -12.469 18.517 1.00 47.28 170 SER A CA 1
ATOM 1293 C C . SER A 1 170 ? -23.361 -13.689 18.070 1.00 47.28 170 SER A C 1
ATOM 1295 O O . SER A 1 170 ? -23.163 -13.863 16.868 1.00 47.28 170 SER A O 1
ATOM 1297 N N . GLY A 1 171 ? -22.839 -14.481 19.008 1.00 46.38 171 GLY A N 1
ATOM 1298 C CA . GLY A 1 171 ? -22.103 -15.711 18.719 1.00 46.38 171 GLY A CA 1
ATOM 1299 C C . GLY A 1 171 ? -22.972 -16.701 17.941 1.00 46.38 171 GLY A C 1
ATOM 1300 O O . GLY A 1 171 ? -23.583 -17.599 18.515 1.00 46.38 171 GLY A O 1
ATOM 1301 N N . GLY A 1 172 ? -23.050 -16.518 16.627 1.00 38.47 172 GLY A N 1
ATOM 1302 C CA . GLY A 1 172 ? -23.787 -17.359 15.708 1.00 38.47 172 GLY A CA 1
ATOM 1303 C C . GLY A 1 172 ? -22.929 -18.547 15.322 1.00 38.47 172 GLY A C 1
ATOM 1304 O O . GLY A 1 172 ? -22.039 -18.433 14.481 1.00 38.47 172 GLY A O 1
ATOM 1305 N N . LYS A 1 173 ? -23.231 -19.706 15.916 1.00 35.28 173 LYS A N 1
ATOM 1306 C CA . LYS A 1 173 ? -22.958 -21.003 15.292 1.00 35.28 173 LYS A CA 1
ATOM 1307 C C . LYS A 1 173 ? -23.358 -20.928 13.816 1.00 35.28 173 LYS A C 1
ATOM 1309 O O . LYS A 1 173 ? -24.434 -20.446 13.476 1.00 35.28 173 LYS A O 1
ATOM 1314 N N . THR A 1 174 ? -22.473 -21.412 12.961 1.00 36.56 174 THR A N 1
ATOM 1315 C CA . THR A 1 174 ? -22.667 -21.567 11.524 1.00 36.56 174 THR A CA 1
ATOM 1316 C C . THR A 1 174 ? -24.023 -22.190 11.183 1.00 36.56 174 THR A C 1
ATOM 1318 O O . THR A 1 174 ? -24.362 -23.266 11.665 1.00 36.56 174 THR A O 1
ATOM 1321 N N . THR A 1 175 ? -24.788 -21.550 10.299 1.00 33.31 175 THR A N 1
ATOM 1322 C CA . THR A 1 175 ? -25.486 -22.223 9.188 1.00 33.31 175 THR A CA 1
ATOM 1323 C C . THR A 1 175 ? -25.975 -21.196 8.166 1.00 33.31 175 THR A C 1
ATOM 1325 O O . THR A 1 175 ? -26.431 -20.106 8.495 1.00 33.31 175 THR A O 1
ATOM 1328 N N . GLN A 1 176 ? -25.775 -21.545 6.898 1.00 36.47 176 GLN A N 1
ATOM 1329 C CA . GLN A 1 176 ? -25.962 -20.722 5.709 1.00 36.47 176 GLN A CA 1
ATOM 1330 C C . GLN A 1 176 ? -27.444 -20.579 5.300 1.00 36.47 176 GLN A C 1
ATOM 1332 O O . GLN A 1 176 ? -28.271 -21.446 5.554 1.00 36.47 176 GLN A O 1
ATOM 1337 N N . LYS A 1 177 ? -27.719 -19.473 4.600 1.00 33.69 177 LYS A N 1
ATOM 1338 C CA . LYS A 1 177 ? -28.884 -19.086 3.776 1.00 33.69 177 LYS A CA 1
ATOM 1339 C C . LYS A 1 177 ? -29.840 -20.191 3.264 1.00 33.69 177 LYS A C 1
ATOM 1341 O O . LYS A 1 177 ? -29.440 -21.018 2.451 1.00 33.69 177 LYS A O 1
ATOM 1346 N N . ALA A 1 178 ? -31.144 -19.996 3.518 1.00 26.86 178 ALA A N 1
ATOM 1347 C CA . ALA A 1 178 ? -32.257 -20.204 2.569 1.00 26.86 178 ALA A CA 1
ATOM 1348 C C . ALA A 1 178 ? -33.457 -19.275 2.917 1.00 26.86 178 ALA A C 1
ATOM 1350 O O . ALA A 1 178 ? -33.708 -19.009 4.087 1.00 26.86 178 ALA A O 1
ATOM 1351 N N . ALA A 1 179 ? -34.158 -18.739 1.907 1.00 28.11 179 ALA A N 1
ATOM 1352 C CA . ALA A 1 179 ? -35.310 -17.809 1.999 1.00 28.11 179 ALA A CA 1
ATOM 1353 C C . ALA A 1 179 ? -36.680 -18.558 1.950 1.00 28.11 179 ALA A C 1
ATOM 1355 O O . ALA A 1 179 ? -36.652 -19.747 1.644 1.00 28.11 179 ALA A O 1
ATOM 1356 N N . PRO A 1 180 ? -37.874 -17.906 2.001 1.00 41.97 180 PRO A N 1
ATOM 1357 C CA . PRO A 1 180 ? -38.482 -17.070 3.060 1.00 41.97 180 PRO A CA 1
ATOM 1358 C C . PRO A 1 180 ? -39.910 -17.525 3.541 1.00 41.97 180 PRO A C 1
ATOM 1360 O O . PRO A 1 180 ? -40.647 -18.119 2.764 1.00 41.97 180 PRO A O 1
ATOM 1363 N N . ALA A 1 181 ? -40.309 -17.097 4.767 1.00 32.41 181 ALA A N 1
ATOM 1364 C CA . ALA A 1 181 ? -41.666 -16.931 5.393 1.00 32.41 181 ALA A CA 1
ATOM 1365 C C . ALA A 1 181 ? -42.625 -18.158 5.573 1.00 32.41 181 ALA A C 1
ATOM 1367 O O . ALA A 1 181 ? -42.487 -19.110 4.814 1.00 32.41 181 ALA A O 1
ATOM 1368 N N . PRO A 1 182 ? -43.633 -18.171 6.507 1.00 35.91 182 PRO A N 1
ATOM 1369 C CA . PRO A 1 182 ? -44.207 -17.078 7.330 1.00 35.91 182 PRO A CA 1
ATOM 1370 C C . PRO A 1 182 ? -44.404 -17.355 8.860 1.00 35.91 182 PRO A C 1
ATOM 1372 O O . PRO A 1 182 ? -44.178 -18.451 9.359 1.00 35.91 182 PRO A O 1
ATOM 1375 N N . ALA A 1 183 ? -44.839 -16.314 9.597 1.00 31.50 183 ALA A N 1
ATOM 1376 C CA . ALA A 1 183 ? -45.338 -16.294 10.998 1.00 31.50 183 ALA A CA 1
ATOM 1377 C C . ALA A 1 183 ? -46.703 -17.037 11.151 1.00 31.50 183 ALA A C 1
ATOM 1379 O O . ALA A 1 183 ? -47.267 -17.341 10.096 1.00 31.50 183 ALA A O 1
ATOM 1380 N N . PRO A 1 184 ? -47.311 -17.314 12.348 1.00 43.03 184 PRO A N 1
ATOM 1381 C CA . PRO A 1 184 ? -47.386 -16.552 13.627 1.00 43.03 184 PRO A CA 1
ATOM 1382 C C . PRO A 1 184 ? -47.093 -17.444 14.886 1.00 43.03 184 PRO A C 1
ATOM 1384 O O . PRO A 1 184 ? -46.670 -18.576 14.719 1.00 43.03 184 PRO A O 1
ATOM 1387 N N . ALA A 1 185 ? -47.176 -17.078 16.177 1.00 28.73 185 ALA A N 1
ATOM 1388 C CA . ALA A 1 185 ? -48.185 -16.331 16.933 1.00 28.73 185 ALA A CA 1
ATOM 1389 C C . ALA A 1 185 ? -47.713 -15.962 18.367 1.00 28.73 185 ALA A C 1
ATOM 1391 O O . ALA A 1 185 ? -46.770 -16.532 18.912 1.00 28.73 185 ALA A O 1
ATOM 1392 N N . SER A 1 186 ? -48.429 -15.002 18.956 1.00 39.00 186 SER A N 1
ATOM 1393 C CA . SER A 1 186 ? -48.312 -14.393 20.288 1.00 39.00 186 SER A CA 1
ATOM 1394 C C . SER A 1 186 ? -48.456 -15.346 21.484 1.00 39.00 186 SER A C 1
ATOM 1396 O O . SER A 1 186 ? -49.327 -16.207 21.449 1.00 39.00 186 SER A O 1
ATOM 1398 N N . VAL A 1 187 ? -47.764 -15.065 22.603 1.00 31.52 187 VAL A N 1
ATOM 1399 C CA . VAL A 1 187 ? -48.237 -15.373 23.975 1.00 31.52 187 VAL A CA 1
ATOM 1400 C C . VAL A 1 187 ? -47.663 -14.411 25.036 1.00 31.52 187 VAL A C 1
ATOM 1402 O O . VAL A 1 187 ? -46.466 -14.339 25.281 1.00 31.52 187 VAL A O 1
ATOM 1405 N N . THR A 1 188 ? -48.590 -13.655 25.622 1.00 31.70 188 THR A N 1
ATOM 1406 C CA . THR A 1 188 ? -48.855 -13.372 27.046 1.00 31.70 188 THR A CA 1
ATOM 1407 C C . THR A 1 188 ? -47.730 -13.038 28.044 1.00 31.70 188 THR A C 1
ATOM 1409 O O . THR A 1 188 ? -46.936 -13.863 28.477 1.00 31.70 188 THR A O 1
ATOM 1412 N N . LYS A 1 189 ? -47.847 -11.802 28.542 1.00 41.16 189 LYS A N 1
ATOM 1413 C CA . LYS A 1 189 ? -47.301 -11.201 29.766 1.00 41.16 189 LYS A CA 1
ATOM 1414 C C . LYS A 1 189 ? -47.677 -12.002 31.029 1.00 41.16 189 LYS A C 1
ATOM 1416 O O . LYS A 1 189 ? -48.856 -12.100 31.356 1.00 41.16 189 LYS A O 1
ATOM 1421 N N . GLY A 1 190 ? -46.683 -12.494 31.771 1.00 36.47 190 GLY A N 1
ATOM 1422 C CA . GLY A 1 190 ? -46.836 -13.094 33.103 1.00 36.47 190 GLY A CA 1
ATOM 1423 C C . GLY A 1 190 ? -45.649 -12.715 33.990 1.00 36.47 190 GLY A C 1
ATOM 1424 O O . GLY A 1 190 ? -44.504 -12.901 33.591 1.00 36.47 190 GLY A O 1
ATOM 1425 N N . GLY A 1 191 ? -45.921 -12.102 35.144 1.00 44.84 191 GLY A N 1
ATOM 1426 C CA . GLY A 1 191 ? -44.913 -11.547 36.049 1.00 44.84 191 GLY A CA 1
ATOM 1427 C C . GLY A 1 191 ? -44.004 -12.609 36.672 1.00 44.84 191 GLY A C 1
ATOM 1428 O O . GLY A 1 191 ? -44.473 -13.650 37.124 1.00 44.84 191 GLY A O 1
ATOM 1429 N N . LEU A 1 192 ? -42.706 -12.310 36.715 1.00 33.28 192 LEU A N 1
ATOM 1430 C CA . LEU A 1 192 ? -41.694 -13.079 37.437 1.00 33.28 192 LEU A CA 1
ATOM 1431 C C . LEU A 1 192 ? -41.450 -12.439 38.819 1.00 33.28 192 LEU A C 1
ATOM 1433 O O . LEU A 1 192 ? -41.402 -11.209 38.908 1.00 33.28 192 LEU A O 1
ATOM 1437 N N . PRO A 1 193 ? -41.314 -13.239 39.894 1.00 51.66 193 PRO A N 1
ATOM 1438 C CA . PRO A 1 193 ? -41.055 -12.742 41.241 1.00 51.66 193 PRO A CA 1
ATOM 1439 C C . PRO A 1 193 ? -39.623 -12.203 41.378 1.00 51.66 193 PRO A C 1
ATOM 1441 O O . PRO A 1 193 ? -38.734 -12.537 40.596 1.00 51.66 193 PRO A O 1
ATOM 1444 N N . ALA A 1 194 ? -39.423 -11.345 42.382 1.00 44.19 194 ALA A N 1
ATOM 1445 C CA . ALA A 1 194 ? -38.170 -10.648 42.657 1.00 44.19 194 ALA A CA 1
ATOM 1446 C C . ALA A 1 194 ? -36.962 -11.608 42.786 1.00 44.19 194 ALA A C 1
ATOM 1448 O O . ALA A 1 194 ? -37.091 -12.661 43.418 1.00 44.19 194 ALA A O 1
ATOM 1449 N N . PRO A 1 195 ? -35.789 -11.257 42.221 1.00 48.81 195 PRO A N 1
ATOM 1450 C CA . PRO A 1 195 ? -34.609 -12.110 42.266 1.00 48.81 195 PRO A CA 1
ATOM 1451 C C . PRO A 1 195 ? -34.023 -12.204 43.681 1.00 48.81 195 PRO A C 1
ATOM 1453 O O . PRO A 1 195 ? -33.957 -11.218 44.416 1.00 48.81 195 PRO A O 1
ATOM 1456 N N . ALA A 1 196 ? -33.585 -13.411 44.044 1.00 53.22 196 ALA A N 1
ATOM 1457 C CA . ALA A 1 196 ? -32.874 -13.696 45.285 1.00 53.22 196 ALA A CA 1
ATOM 1458 C C . ALA A 1 196 ? -31.497 -12.989 45.327 1.00 53.22 196 ALA A C 1
ATOM 1460 O O . ALA A 1 196 ? -30.906 -12.757 44.268 1.00 53.22 196 ALA A O 1
ATOM 1461 N N . PRO A 1 197 ? -30.959 -12.663 46.521 1.00 63.38 197 PRO A N 1
ATOM 1462 C CA . PRO A 1 197 ? -29.669 -11.988 46.653 1.00 63.38 197 PRO A CA 1
ATOM 1463 C C . PRO A 1 197 ? -28.523 -12.806 46.043 1.00 63.38 197 PRO A C 1
ATOM 1465 O O . PRO A 1 197 ? -28.439 -14.018 46.240 1.00 63.38 197 PRO A O 1
ATOM 1468 N N . ALA A 1 198 ? -27.633 -12.126 45.317 1.00 51.16 198 ALA A N 1
ATOM 1469 C CA . ALA A 1 198 ? -26.465 -12.731 44.687 1.00 51.16 198 ALA A CA 1
ATOM 1470 C C . ALA A 1 198 ? -25.477 -13.293 45.738 1.00 51.16 198 ALA A C 1
ATOM 1472 O O . ALA A 1 198 ? -25.255 -12.641 46.764 1.00 51.16 198 ALA A O 1
ATOM 1473 N N . PRO A 1 199 ? -24.855 -14.465 45.498 1.00 67.31 199 PRO A N 1
ATOM 1474 C CA . PRO A 1 199 ? -23.824 -15.008 46.379 1.00 67.31 199 PRO A CA 1
ATOM 1475 C C . PRO A 1 199 ? -22.601 -14.086 46.453 1.00 67.31 199 PRO A C 1
ATOM 1477 O O . PRO A 1 199 ? -22.221 -13.460 45.463 1.00 67.31 199 PRO A O 1
ATOM 1480 N N . ALA A 1 200 ? -21.966 -14.035 47.626 1.00 62.94 200 ALA A N 1
ATOM 1481 C CA . ALA A 1 200 ? -20.742 -13.274 47.845 1.00 62.94 200 ALA A CA 1
ATOM 1482 C C . ALA A 1 200 ? -19.603 -13.741 46.906 1.00 62.94 200 ALA A C 1
ATOM 1484 O O . ALA A 1 200 ? -19.478 -14.947 46.667 1.00 62.94 200 ALA A O 1
ATOM 1485 N N . PRO A 1 201 ? -18.761 -12.823 46.387 1.00 67.06 201 PRO A N 1
ATOM 1486 C CA . PRO A 1 201 ? -17.672 -13.170 45.477 1.00 67.06 201 PRO A CA 1
ATOM 1487 C C . PRO A 1 201 ? -16.669 -14.139 46.112 1.00 67.06 201 PRO A C 1
ATOM 1489 O O . PRO A 1 201 ? -16.246 -13.952 47.254 1.00 67.06 201 PRO A O 1
ATOM 1492 N N . ALA A 1 202 ? -16.262 -15.156 45.350 1.00 67.69 202 ALA A N 1
ATOM 1493 C CA . ALA A 1 202 ? -15.190 -16.062 45.741 1.00 67.69 202 ALA A CA 1
ATOM 1494 C C . ALA A 1 202 ? -13.842 -15.308 45.836 1.00 67.69 202 ALA A C 1
ATOM 1496 O O . ALA A 1 202 ? -13.616 -14.377 45.056 1.00 67.69 202 ALA A O 1
ATOM 1497 N N . PRO A 1 203 ? -12.936 -15.699 46.754 1.00 72.19 203 PRO A N 1
ATOM 1498 C CA . PRO A 1 203 ? -11.627 -15.067 46.894 1.00 72.19 203 PRO A CA 1
ATOM 1499 C C . PRO A 1 203 ? -10.817 -15.119 45.593 1.00 72.19 203 PRO A C 1
ATOM 1501 O O . PRO A 1 203 ? -10.800 -16.139 44.902 1.00 72.19 203 PRO A O 1
ATOM 1504 N N . ALA A 1 204 ? -10.131 -14.018 45.281 1.00 66.81 204 ALA A N 1
ATOM 1505 C CA . ALA A 1 204 ? -9.280 -13.911 44.103 1.00 66.81 204 ALA A CA 1
ATOM 1506 C C . ALA A 1 204 ? -8.135 -14.950 44.144 1.00 66.81 204 ALA A C 1
ATOM 1508 O O . ALA A 1 204 ? -7.508 -15.114 45.196 1.00 66.81 204 ALA A O 1
ATOM 1509 N N . PRO A 1 205 ? -7.834 -15.637 43.024 1.00 74.50 205 PRO A N 1
ATOM 1510 C CA . PRO A 1 205 ? -6.706 -16.560 42.940 1.00 74.50 205 PRO A CA 1
ATOM 1511 C C . PRO A 1 205 ? -5.374 -15.859 43.224 1.00 74.50 205 PRO A C 1
ATOM 1513 O O . PRO A 1 205 ? -5.160 -14.717 42.815 1.00 74.50 205 PRO A O 1
ATOM 1516 N N . ALA A 1 206 ? -4.466 -16.563 43.902 1.00 73.75 206 ALA A N 1
ATOM 1517 C CA . ALA A 1 206 ? -3.118 -16.074 44.166 1.00 73.75 206 ALA A CA 1
ATOM 1518 C C . ALA A 1 206 ? -2.351 -15.812 42.847 1.00 73.75 206 ALA A C 1
ATOM 1520 O O . ALA A 1 206 ? -2.514 -16.581 41.894 1.00 73.75 206 ALA A O 1
ATOM 1521 N N . PRO A 1 207 ? -1.508 -14.762 42.778 1.00 76.56 207 PRO A N 1
ATOM 1522 C CA . PRO A 1 207 ? -0.739 -14.442 41.579 1.00 76.56 207 PRO A CA 1
ATOM 1523 C C . PRO A 1 207 ? 0.165 -15.601 41.146 1.00 76.56 207 PRO A C 1
ATOM 1525 O O . PRO A 1 207 ? 0.865 -16.197 41.966 1.00 76.56 207 PRO A O 1
ATOM 1528 N N . ALA A 1 208 ? 0.161 -15.901 39.846 1.00 73.69 208 ALA A N 1
ATOM 1529 C CA . ALA A 1 208 ? 1.048 -16.897 39.262 1.00 73.69 208 ALA A CA 1
ATOM 1530 C C . ALA A 1 208 ? 2.525 -16.453 39.370 1.00 73.69 208 ALA A C 1
ATOM 1532 O O . ALA A 1 208 ? 2.807 -15.256 39.249 1.00 73.69 208 ALA A O 1
ATOM 1533 N N . PRO A 1 209 ? 3.474 -17.387 39.576 1.00 78.31 209 PRO A N 1
ATOM 1534 C CA . PRO A 1 209 ? 4.899 -17.072 39.634 1.00 78.31 209 PRO A CA 1
ATOM 1535 C C . PRO A 1 209 ? 5.396 -16.391 38.354 1.00 78.31 209 PRO A C 1
ATOM 1537 O O . PRO A 1 209 ? 4.996 -16.761 37.249 1.00 78.31 209 PRO A O 1
ATOM 1540 N N . ALA A 1 210 ? 6.295 -15.417 38.509 1.00 75.56 210 ALA A N 1
ATOM 1541 C CA . ALA A 1 210 ? 6.906 -14.709 37.391 1.00 75.56 210 ALA A CA 1
ATOM 1542 C C . ALA A 1 210 ? 7.690 -15.680 36.476 1.00 75.56 210 ALA A C 1
ATOM 1544 O O . ALA A 1 210 ? 8.429 -16.526 36.992 1.00 75.56 210 ALA A O 1
ATOM 1545 N N . PRO A 1 211 ? 7.563 -15.568 35.139 1.00 77.31 211 PRO A N 1
ATOM 1546 C CA . PRO A 1 211 ? 8.311 -16.398 34.199 1.00 77.31 211 PRO A CA 1
ATOM 1547 C C . PRO A 1 211 ? 9.825 -16.230 34.359 1.00 77.31 211 PRO A C 1
ATOM 1549 O O . PRO A 1 211 ? 10.323 -15.121 34.561 1.00 77.31 211 PRO A O 1
ATOM 1552 N N . ALA A 1 212 ? 10.560 -17.337 34.237 1.00 79.00 212 ALA A N 1
ATOM 1553 C CA . ALA A 1 212 ? 12.017 -17.325 34.255 1.00 79.00 212 ALA A CA 1
ATOM 1554 C C . ALA A 1 212 ? 12.583 -16.525 33.058 1.00 79.00 212 ALA A C 1
ATOM 1556 O O . ALA A 1 212 ? 12.002 -16.577 31.969 1.00 79.00 212 ALA A O 1
ATOM 1557 N N . PRO A 1 213 ? 13.715 -15.812 33.224 1.00 81.56 213 PRO A N 1
ATOM 1558 C CA . PRO A 1 213 ? 14.345 -15.061 32.142 1.00 81.56 213 PRO A CA 1
ATOM 1559 C C . PRO A 1 213 ? 14.703 -15.954 30.948 1.00 81.56 213 PRO A C 1
ATOM 1561 O O . PRO A 1 213 ? 15.236 -17.052 31.118 1.00 81.56 213 PRO A O 1
ATOM 1564 N N . ALA A 1 214 ? 14.426 -15.464 29.738 1.00 76.31 214 ALA A N 1
ATOM 1565 C CA . ALA A 1 214 ? 14.754 -16.164 28.504 1.00 76.31 214 ALA A CA 1
ATOM 1566 C C . ALA A 1 214 ? 16.284 -16.307 28.327 1.00 76.31 214 ALA A C 1
ATOM 1568 O O . ALA A 1 214 ? 17.024 -15.375 28.659 1.00 76.31 214 ALA A O 1
ATOM 1569 N N . PRO A 1 215 ? 16.776 -17.441 27.788 1.00 80.81 215 PRO A N 1
ATOM 1570 C CA . PRO A 1 215 ? 18.193 -17.635 27.494 1.00 80.81 215 PRO A CA 1
ATOM 1571 C C . PRO A 1 215 ? 18.733 -16.587 26.513 1.00 80.81 215 PRO A C 1
ATOM 1573 O O . PRO A 1 215 ? 18.047 -16.196 25.568 1.00 80.81 215 PRO A O 1
ATOM 1576 N N . ALA A 1 216 ? 19.982 -16.166 26.719 1.00 79.56 216 ALA A N 1
ATOM 1577 C CA . ALA A 1 216 ? 20.659 -15.219 25.840 1.00 79.56 216 ALA A CA 1
ATOM 1578 C C . ALA A 1 216 ? 20.799 -15.781 24.404 1.00 79.56 216 ALA A C 1
ATOM 1580 O O . ALA A 1 216 ? 21.094 -16.972 24.249 1.00 79.56 216 ALA A O 1
ATOM 1581 N N . PRO A 1 217 ? 20.624 -14.951 23.356 1.00 79.56 217 PRO A N 1
ATOM 1582 C CA . PRO A 1 217 ? 20.768 -15.383 21.969 1.00 79.56 217 PRO A CA 1
ATOM 1583 C C . PRO A 1 217 ? 22.167 -15.928 21.669 1.00 79.56 217 PRO A C 1
ATOM 1585 O O . PRO A 1 217 ? 23.175 -15.363 22.096 1.00 79.56 217 PRO A O 1
ATOM 1588 N N . ALA A 1 218 ? 22.224 -17.014 20.897 1.00 80.50 218 ALA A N 1
ATOM 1589 C CA . ALA A 1 218 ? 23.479 -17.578 20.418 1.00 80.50 218 ALA A CA 1
ATOM 1590 C C . ALA A 1 218 ? 24.196 -16.603 19.454 1.00 80.50 218 ALA A C 1
ATOM 1592 O O . ALA A 1 218 ? 23.524 -15.898 18.694 1.00 80.50 218 ALA A O 1
ATOM 1593 N N . PRO A 1 219 ? 25.543 -16.564 19.446 1.00 81.56 219 PRO A N 1
ATOM 1594 C CA . PRO A 1 219 ? 26.308 -15.714 18.538 1.00 81.56 219 PRO A CA 1
ATOM 1595 C C . PRO A 1 219 ? 26.001 -16.008 17.065 1.00 81.56 219 PRO A C 1
ATOM 1597 O O . PRO A 1 219 ? 25.895 -17.167 16.661 1.00 81.56 219 PRO A O 1
ATOM 1600 N N . ALA A 1 220 ? 25.889 -14.950 16.259 1.00 77.25 220 ALA A N 1
ATOM 1601 C CA . ALA A 1 220 ? 25.638 -15.061 14.828 1.00 77.25 220 ALA A CA 1
ATOM 1602 C C . ALA A 1 220 ? 26.799 -15.782 14.101 1.00 77.25 220 ALA A C 1
ATOM 1604 O O . ALA A 1 220 ? 27.965 -15.535 14.426 1.00 77.25 220 ALA A O 1
ATOM 1605 N N . PRO A 1 221 ? 26.508 -16.644 13.106 1.00 79.94 221 PRO A N 1
ATOM 1606 C CA . PRO A 1 221 ? 27.532 -17.295 12.293 1.00 79.94 221 PRO A CA 1
ATOM 1607 C C . PRO A 1 221 ? 28.403 -16.283 11.540 1.00 79.94 221 PRO A C 1
ATOM 1609 O O . PRO A 1 221 ? 27.914 -15.261 11.057 1.00 79.94 221 PRO A O 1
ATOM 1612 N N . ALA A 1 222 ? 29.694 -16.593 11.408 1.00 81.69 222 ALA A N 1
ATOM 1613 C CA . ALA A 1 222 ? 30.633 -15.768 10.659 1.00 81.69 222 ALA A CA 1
ATOM 1614 C C . ALA A 1 222 ? 30.235 -15.672 9.166 1.00 81.69 222 ALA A C 1
ATOM 1616 O O . ALA A 1 222 ? 29.773 -16.669 8.599 1.00 81.69 222 ALA A O 1
ATOM 1617 N N . PRO A 1 223 ? 30.430 -14.510 8.510 1.00 80.44 223 PRO A N 1
ATOM 1618 C CA . PRO A 1 223 ? 30.118 -14.334 7.095 1.00 80.44 223 PRO A CA 1
ATOM 1619 C C . PRO A 1 223 ? 30.877 -15.320 6.204 1.00 80.44 223 PRO A C 1
ATOM 1621 O O . PRO A 1 223 ? 32.073 -15.554 6.390 1.00 80.44 223 PRO A O 1
ATOM 1624 N N . ALA A 1 224 ? 30.181 -15.872 5.209 1.00 79.31 224 ALA A N 1
ATOM 1625 C CA . ALA A 1 224 ? 30.786 -16.741 4.210 1.00 79.31 224 ALA A CA 1
ATOM 1626 C C . ALA A 1 224 ? 31.813 -15.970 3.347 1.00 79.31 224 ALA A C 1
ATOM 1628 O O . ALA A 1 224 ? 31.607 -14.783 3.072 1.00 79.31 224 ALA A O 1
ATOM 1629 N N . PRO A 1 225 ? 32.900 -16.623 2.891 1.00 81.62 225 PRO A N 1
ATOM 1630 C CA . PRO A 1 225 ? 33.896 -15.999 2.024 1.00 81.62 225 PRO A CA 1
ATOM 1631 C C . PRO A 1 225 ? 33.287 -15.467 0.722 1.00 81.62 225 PRO A C 1
ATOM 1633 O O . PRO A 1 225 ? 32.421 -16.106 0.122 1.00 81.62 225 PRO A O 1
ATOM 1636 N N . ALA A 1 226 ? 33.771 -14.308 0.270 1.00 77.44 226 ALA A N 1
ATOM 1637 C CA . ALA A 1 226 ? 33.330 -13.689 -0.974 1.00 77.44 226 ALA A CA 1
ATOM 1638 C C . ALA A 1 226 ? 33.622 -14.595 -2.194 1.00 77.44 226 ALA A C 1
ATOM 1640 O O . ALA A 1 226 ? 34.699 -15.198 -2.256 1.00 77.44 226 ALA A O 1
ATOM 1641 N N . PRO A 1 227 ? 32.704 -14.682 -3.178 1.00 78.06 227 PRO A N 1
ATOM 1642 C CA . PRO A 1 227 ? 32.925 -15.445 -4.403 1.00 78.06 227 PRO A CA 1
ATOM 1643 C C . PRO A 1 227 ? 34.137 -14.937 -5.192 1.00 78.06 227 PRO A C 1
ATOM 1645 O O . PRO A 1 227 ? 34.368 -13.731 -5.293 1.00 78.06 227 PRO A O 1
ATOM 1648 N N . ALA A 1 228 ? 34.890 -15.866 -5.782 1.00 80.38 228 ALA A N 1
ATOM 1649 C CA . ALA A 1 228 ? 36.024 -15.540 -6.637 1.00 80.38 228 ALA A CA 1
ATOM 1650 C C . ALA A 1 228 ? 35.575 -14.762 -7.897 1.00 80.38 228 ALA A C 1
ATOM 1652 O O . ALA A 1 228 ? 34.505 -15.056 -8.440 1.00 80.38 228 ALA A O 1
ATOM 1653 N N . PRO A 1 229 ? 36.379 -13.800 -8.391 1.00 80.75 229 PRO A N 1
ATOM 1654 C CA . PRO A 1 229 ? 36.073 -13.055 -9.610 1.00 80.75 229 PRO A CA 1
ATOM 1655 C C . PRO A 1 229 ? 35.889 -13.975 -10.822 1.00 80.75 229 PRO A C 1
ATOM 1657 O O . PRO A 1 229 ? 36.658 -14.916 -11.025 1.00 80.75 229 PRO A O 1
ATOM 1660 N N . ALA A 1 230 ? 34.878 -13.681 -11.641 1.00 75.12 230 ALA A N 1
ATOM 1661 C CA . ALA A 1 230 ? 34.612 -14.420 -12.868 1.00 75.12 230 ALA A CA 1
ATOM 1662 C C . ALA A 1 230 ? 35.759 -14.252 -13.892 1.00 75.12 230 ALA A C 1
ATOM 1664 O O . ALA A 1 230 ? 36.347 -13.168 -13.974 1.00 75.12 230 ALA A O 1
ATOM 1665 N N . PRO A 1 231 ? 36.070 -15.289 -14.696 1.00 78.62 231 PRO A N 1
ATOM 1666 C CA . PRO A 1 231 ? 37.086 -15.211 -15.741 1.00 78.62 231 PRO A CA 1
ATOM 1667 C C . PRO A 1 231 ? 36.779 -14.118 -16.770 1.00 78.62 231 PRO A C 1
ATOM 1669 O O . PRO A 1 231 ? 35.626 -13.917 -17.154 1.00 78.62 231 PRO A O 1
ATOM 1672 N N . ALA A 1 232 ? 37.825 -13.436 -17.240 1.00 76.00 232 ALA A N 1
ATOM 1673 C CA . ALA A 1 232 ? 37.711 -12.410 -18.269 1.00 76.00 232 ALA A CA 1
ATOM 1674 C C . ALA A 1 232 ? 37.138 -12.991 -19.583 1.00 76.00 232 ALA A C 1
ATOM 1676 O O . ALA A 1 232 ? 37.513 -14.105 -19.964 1.00 76.00 232 ALA A O 1
ATOM 1677 N N . PRO A 1 233 ? 36.260 -12.257 -20.296 1.00 75.38 233 PRO A N 1
ATOM 1678 C CA . PRO A 1 233 ? 35.712 -12.700 -21.575 1.00 75.38 233 PRO A CA 1
ATOM 1679 C C . PRO A 1 233 ? 36.808 -12.949 -22.616 1.00 75.38 233 PRO A C 1
ATOM 1681 O O . PRO A 1 233 ? 37.774 -12.191 -22.714 1.00 75.38 233 PRO A O 1
ATOM 1684 N N . ALA A 1 234 ? 36.631 -14.000 -23.417 1.00 75.06 234 ALA A N 1
ATOM 1685 C CA . ALA A 1 234 ? 37.525 -14.308 -24.525 1.00 75.06 234 ALA A CA 1
ATOM 1686 C C . ALA A 1 234 ? 37.481 -13.200 -25.605 1.00 75.06 234 ALA A C 1
ATOM 1688 O O . ALA A 1 234 ? 36.413 -12.624 -25.837 1.00 75.06 234 ALA A O 1
ATOM 1689 N N . PRO A 1 235 ? 38.606 -12.907 -26.286 1.00 76.62 235 PRO A N 1
ATOM 1690 C CA . PRO A 1 235 ? 38.650 -11.919 -27.361 1.00 76.62 235 PRO A CA 1
ATOM 1691 C C . PRO A 1 235 ? 37.676 -12.250 -28.498 1.00 76.62 235 PRO A C 1
ATOM 1693 O O . PRO A 1 235 ? 37.558 -13.404 -28.912 1.00 76.62 235 PRO A O 1
ATOM 1696 N N . ALA A 1 236 ? 36.999 -11.224 -29.017 1.00 69.12 236 ALA A N 1
ATOM 1697 C CA . ALA A 1 236 ? 36.084 -11.358 -30.144 1.00 69.12 236 ALA A CA 1
ATOM 1698 C C . ALA A 1 236 ? 36.825 -11.809 -31.426 1.00 69.12 236 ALA A C 1
ATOM 1700 O O . ALA A 1 236 ? 37.954 -11.365 -31.659 1.00 69.12 236 ALA A O 1
ATOM 1701 N N . PRO A 1 237 ? 36.209 -12.656 -32.276 1.00 72.25 237 PRO A N 1
ATOM 1702 C CA . PRO A 1 237 ? 36.798 -13.080 -33.544 1.00 72.25 237 PRO A CA 1
ATOM 1703 C C . PRO A 1 237 ? 37.069 -11.902 -34.486 1.00 72.25 237 PRO A C 1
ATOM 1705 O O . PRO A 1 237 ? 36.276 -10.964 -34.572 1.00 72.25 237 PRO A O 1
ATOM 1708 N N . ALA A 1 238 ? 38.179 -11.978 -35.222 1.00 66.12 238 ALA A N 1
ATOM 1709 C CA . ALA A 1 238 ? 38.539 -10.986 -36.228 1.00 66.12 238 ALA A CA 1
ATOM 1710 C C . ALA A 1 238 ? 37.491 -10.931 -37.365 1.00 66.12 238 ALA A C 1
ATOM 1712 O O . ALA A 1 238 ? 36.992 -11.984 -37.776 1.00 66.12 238 ALA A O 1
ATOM 1713 N N . PRO A 1 239 ? 37.165 -9.738 -37.902 1.00 68.50 239 PRO A N 1
ATOM 1714 C CA . PRO A 1 239 ? 36.216 -9.599 -39.003 1.00 68.50 239 PRO A CA 1
ATOM 1715 C C . PRO A 1 239 ? 36.672 -10.352 -40.258 1.00 68.50 239 PRO A C 1
ATOM 1717 O O . PRO A 1 239 ? 37.851 -10.330 -40.616 1.00 68.50 239 PRO A O 1
ATOM 1720 N N . ALA A 1 240 ? 35.722 -10.991 -40.942 1.00 62.81 240 ALA A N 1
ATOM 1721 C CA . ALA A 1 240 ? 35.965 -11.664 -42.212 1.00 62.81 240 ALA A CA 1
ATOM 1722 C C . ALA A 1 240 ? 36.317 -10.653 -43.330 1.00 62.81 240 ALA A C 1
ATOM 1724 O O . ALA A 1 240 ? 35.769 -9.547 -43.339 1.00 62.81 240 ALA A O 1
ATOM 1725 N N . PRO A 1 241 ? 37.192 -11.012 -44.292 1.00 65.75 241 PRO A N 1
ATOM 1726 C CA . PRO A 1 241 ? 37.535 -10.144 -45.416 1.00 65.75 241 PRO A CA 1
ATOM 1727 C C . PRO A 1 241 ? 36.320 -9.827 -46.297 1.00 65.75 241 PRO A C 1
ATOM 1729 O O . PRO A 1 241 ? 35.505 -10.703 -46.588 1.00 65.75 241 PRO A O 1
ATOM 1732 N N . ALA A 1 242 ? 36.228 -8.576 -46.752 1.00 55.25 242 ALA A N 1
ATOM 1733 C CA . ALA A 1 242 ? 35.188 -8.125 -47.670 1.00 55.25 242 ALA A CA 1
ATOM 1734 C C . ALA A 1 242 ? 35.301 -8.827 -49.046 1.00 55.25 242 ALA A C 1
ATOM 1736 O O . ALA A 1 242 ? 36.418 -9.010 -49.539 1.00 55.25 242 ALA A O 1
ATOM 1737 N N . PRO A 1 243 ? 34.177 -9.198 -49.693 1.00 61.81 243 PRO A N 1
ATOM 1738 C CA . PRO A 1 243 ? 34.199 -9.796 -51.023 1.00 61.81 243 PRO A CA 1
ATOM 1739 C C . PRO A 1 243 ? 34.669 -8.805 -52.097 1.00 61.81 243 PRO A C 1
ATOM 1741 O O . PRO A 1 243 ? 34.338 -7.620 -52.065 1.00 61.81 243 PRO A O 1
ATOM 1744 N N . ALA A 1 244 ? 35.422 -9.320 -53.072 1.00 52.19 244 ALA A N 1
ATOM 1745 C CA . ALA A 1 244 ? 35.889 -8.571 -54.232 1.00 52.19 244 ALA A CA 1
ATOM 1746 C C . ALA A 1 244 ? 34.721 -8.195 -55.172 1.00 52.19 244 ALA A C 1
ATOM 1748 O O . ALA A 1 244 ? 33.822 -9.017 -55.376 1.00 52.19 244 ALA A O 1
ATOM 1749 N N . PRO A 1 245 ? 34.719 -6.989 -55.771 1.00 53.25 245 PRO A N 1
ATOM 1750 C CA . PRO A 1 245 ? 33.672 -6.579 -56.700 1.00 53.25 245 PRO A CA 1
ATOM 1751 C C . PRO A 1 245 ? 33.743 -7.375 -58.011 1.00 53.25 245 PRO A C 1
ATOM 1753 O O . PRO A 1 245 ? 34.815 -7.565 -58.586 1.00 53.25 245 PRO A O 1
ATOM 1756 N N . ALA A 1 246 ? 32.578 -7.827 -58.478 1.00 47.47 246 ALA A N 1
ATOM 1757 C CA . ALA A 1 246 ? 32.402 -8.479 -59.772 1.00 47.47 246 ALA A CA 1
ATOM 1758 C C . ALA A 1 246 ? 32.420 -7.447 -60.922 1.00 47.47 246 ALA A C 1
ATOM 1760 O O . ALA A 1 246 ? 32.017 -6.299 -60.713 1.00 47.47 246 ALA A O 1
ATOM 1761 N N . PRO A 1 247 ? 32.867 -7.828 -62.135 1.00 53.38 247 PRO A N 1
ATOM 1762 C CA . PRO A 1 247 ? 32.896 -6.928 -63.279 1.00 53.38 247 PRO A CA 1
ATOM 1763 C C . PRO A 1 247 ? 31.485 -6.690 -63.832 1.00 53.38 247 PRO A C 1
ATOM 1765 O O . PRO A 1 247 ? 30.717 -7.622 -64.061 1.00 53.38 247 PRO A O 1
ATOM 1768 N N . THR A 1 248 ? 31.165 -5.418 -64.056 1.00 46.59 248 THR A N 1
ATOM 1769 C CA . THR A 1 248 ? 29.922 -4.966 -64.684 1.00 46.59 248 THR A CA 1
ATOM 1770 C C . THR A 1 248 ? 30.021 -5.110 -66.201 1.00 46.59 248 THR A C 1
ATOM 1772 O O . THR A 1 248 ? 30.697 -4.314 -66.852 1.00 46.59 248 THR A O 1
ATOM 1775 N N . GLU A 1 249 ? 29.297 -6.072 -66.770 1.00 45.78 249 GLU A N 1
ATOM 1776 C CA . GLU A 1 249 ? 28.906 -6.048 -68.181 1.00 45.78 249 GLU A CA 1
ATOM 1777 C C . GLU A 1 249 ? 27.515 -5.420 -68.302 1.00 45.78 249 GLU A C 1
ATOM 1779 O O . GLU A 1 249 ? 26.535 -5.860 -67.703 1.00 45.78 249 GLU A O 1
ATOM 1784 N N . ALA A 1 250 ? 27.454 -4.328 -69.058 1.00 49.00 250 ALA A N 1
ATOM 1785 C CA . ALA A 1 250 ? 26.219 -3.693 -69.470 1.00 49.00 250 ALA A CA 1
ATOM 1786 C C . ALA A 1 250 ? 25.508 -4.586 -70.488 1.00 49.00 250 ALA A C 1
ATOM 1788 O O . ALA A 1 250 ? 26.171 -5.001 -71.425 1.00 49.00 250 ALA A O 1
ATOM 1789 N N . GLN A 1 251 ? 24.189 -4.783 -70.371 1.00 38.12 251 GLN A N 1
ATOM 1790 C CA . GLN A 1 251 ? 23.263 -4.768 -71.511 1.00 38.12 251 GLN A CA 1
ATOM 1791 C C . GLN A 1 251 ? 21.775 -4.755 -71.069 1.00 38.12 251 GLN A C 1
ATOM 1793 O O . GLN A 1 251 ? 21.271 -5.685 -70.457 1.00 38.12 251 GLN A O 1
ATOM 1798 N N . ILE A 1 252 ? 21.115 -3.635 -71.402 1.00 43.16 252 ILE A N 1
ATOM 1799 C CA . ILE A 1 252 ? 19.782 -3.463 -72.023 1.00 43.16 252 ILE A CA 1
ATOM 1800 C C . ILE A 1 252 ? 18.624 -4.435 -71.705 1.00 43.16 252 ILE A C 1
ATOM 1802 O O . ILE A 1 252 ? 18.596 -5.567 -72.171 1.00 43.16 252 ILE A O 1
ATOM 1806 N N . GLY A 1 253 ? 17.552 -3.859 -71.140 1.00 46.84 253 GLY A N 1
ATOM 1807 C CA . GLY A 1 253 ? 16.163 -4.227 -71.448 1.00 46.84 253 GLY A CA 1
ATOM 1808 C C . GLY A 1 253 ? 15.352 -4.782 -70.277 1.00 46.84 253 GLY A C 1
ATOM 1809 O O . GLY A 1 253 ? 15.427 -5.967 -69.983 1.00 46.84 253 GLY A O 1
ATOM 1810 N N . GLY A 1 254 ? 14.508 -3.946 -69.665 1.00 39.50 254 GLY A N 1
ATOM 1811 C CA . GLY A 1 254 ? 13.465 -4.413 -68.750 1.00 39.50 254 GLY A CA 1
ATOM 1812 C C . GLY A 1 254 ? 12.956 -3.326 -67.811 1.00 39.50 254 GLY A C 1
ATOM 1813 O O . GLY A 1 254 ? 13.674 -2.915 -66.909 1.00 39.50 254 GLY A O 1
ATOM 1814 N N . GLU A 1 255 ? 11.736 -2.863 -68.082 1.00 50.03 255 GLU A N 1
ATOM 1815 C CA . GLU A 1 255 ? 10.777 -2.192 -67.194 1.00 50.03 255 GLU A CA 1
ATOM 1816 C C . GLU A 1 255 ? 11.253 -1.934 -65.747 1.00 50.03 255 GLU A C 1
ATOM 1818 O O . GLU A 1 255 ? 11.468 -2.861 -64.964 1.00 50.03 255 GLU A O 1
ATOM 1823 N N . ALA A 1 256 ? 11.386 -0.658 -65.375 1.00 39.94 256 ALA A N 1
ATOM 1824 C CA . ALA A 1 256 ? 11.796 -0.240 -64.041 1.00 39.94 256 ALA A CA 1
ATOM 1825 C C . ALA A 1 256 ? 10.760 -0.652 -62.980 1.00 39.94 256 ALA A C 1
ATOM 1827 O O . ALA A 1 256 ? 9.784 0.055 -62.731 1.00 39.94 256 ALA A O 1
ATOM 1828 N N . ALA A 1 257 ? 11.003 -1.771 -62.301 1.00 48.50 257 ALA A N 1
ATOM 1829 C CA . ALA A 1 257 ? 10.477 -1.969 -60.959 1.00 48.50 257 ALA A CA 1
ATOM 1830 C C . ALA A 1 257 ? 11.151 -0.937 -60.031 1.00 48.50 257 ALA A C 1
ATOM 1832 O O . ALA A 1 257 ? 12.373 -0.763 -60.112 1.00 48.50 257 ALA A O 1
ATOM 1833 N N . PRO A 1 258 ? 10.405 -0.224 -59.169 1.00 47.00 258 PRO A N 1
ATOM 1834 C CA . PRO A 1 258 ? 11.012 0.738 -58.264 1.00 47.00 258 PRO A CA 1
ATOM 1835 C C . PRO A 1 258 ? 11.994 0.004 -57.345 1.00 47.00 258 PRO A C 1
ATOM 1837 O O . PRO A 1 258 ? 11.636 -0.976 -56.691 1.00 47.00 258 PRO A O 1
ATOM 1840 N N . MET A 1 259 ? 13.240 0.487 -57.309 1.00 47.78 259 MET A N 1
ATOM 1841 C CA . MET A 1 259 ? 14.205 0.182 -56.250 1.00 47.78 259 MET A CA 1
ATOM 1842 C C . MET A 1 259 ? 13.467 0.212 -54.899 1.00 47.78 259 MET A C 1
ATOM 1844 O O . MET A 1 259 ? 12.737 1.180 -54.659 1.00 47.78 259 MET A O 1
ATOM 1848 N N . PRO A 1 260 ? 13.620 -0.791 -54.011 1.00 55.41 260 PRO A N 1
ATOM 1849 C CA . PRO A 1 260 ? 13.064 -0.680 -52.672 1.00 55.41 260 PRO A CA 1
ATOM 1850 C C . PRO A 1 260 ? 13.651 0.582 -52.036 1.00 55.41 260 PRO A C 1
ATOM 1852 O O . PRO A 1 260 ? 14.871 0.744 -51.976 1.00 55.41 260 PRO A O 1
ATOM 1855 N N . ALA A 1 261 ? 12.773 1.510 -51.653 1.00 58.84 261 ALA A N 1
ATOM 1856 C CA . ALA A 1 261 ? 13.164 2.759 -51.022 1.00 58.84 261 ALA A CA 1
ATOM 1857 C C . ALA A 1 261 ? 14.086 2.449 -49.835 1.00 58.84 261 ALA A C 1
ATOM 1859 O O . ALA A 1 261 ? 13.796 1.547 -49.044 1.00 58.84 261 ALA A O 1
ATOM 1860 N N . ALA A 1 262 ? 15.207 3.170 -49.740 1.00 64.75 262 ALA A N 1
ATOM 1861 C CA . ALA A 1 262 ? 16.105 3.058 -48.600 1.00 64.75 262 ALA A CA 1
ATOM 1862 C C . ALA A 1 262 ? 15.285 3.194 -47.306 1.00 64.75 262 ALA A C 1
ATOM 1864 O O . ALA A 1 262 ? 14.376 4.031 -47.262 1.00 64.75 262 ALA A O 1
ATOM 1865 N N . PRO A 1 263 ? 15.556 2.373 -46.277 1.00 70.31 263 PRO A N 1
ATOM 1866 C CA . PRO A 1 263 ? 14.769 2.421 -45.062 1.00 70.31 263 PRO A CA 1
ATOM 1867 C C . PRO A 1 263 ? 14.883 3.836 -44.481 1.00 70.31 263 PRO A C 1
ATOM 1869 O O . PRO A 1 263 ? 15.973 4.389 -44.341 1.00 70.31 263 PRO A O 1
ATOM 1872 N N . SER A 1 264 ? 13.737 4.452 -44.226 1.00 81.75 264 SER A N 1
ATOM 1873 C CA . SER A 1 264 ? 13.626 5.809 -43.703 1.00 81.75 264 SER A CA 1
ATOM 1874 C C . SER A 1 264 ? 12.799 5.774 -42.434 1.00 81.75 264 SER A C 1
ATOM 1876 O O . SER A 1 264 ? 11.805 5.049 -42.361 1.00 81.75 264 SER A O 1
ATOM 1878 N N . CYS A 1 265 ? 13.176 6.576 -41.447 1.00 85.12 265 CYS A N 1
ATOM 1879 C CA . CYS A 1 265 ? 12.404 6.696 -40.225 1.00 85.12 265 CYS A CA 1
ATOM 1880 C C . CYS A 1 265 ? 11.011 7.281 -40.524 1.00 85.12 265 CYS A C 1
ATOM 1882 O O . CYS A 1 265 ? 10.903 8.365 -41.093 1.00 85.12 265 CYS A O 1
ATOM 1884 N N . THR A 1 266 ? 9.942 6.583 -40.128 1.00 85.38 266 THR A N 1
ATOM 1885 C CA . THR A 1 266 ? 8.548 7.049 -40.289 1.00 85.38 266 THR A CA 1
ATOM 1886 C C . THR A 1 266 ? 7.961 7.641 -39.007 1.00 85.38 266 THR A C 1
ATOM 1888 O O . THR A 1 266 ? 6.771 7.949 -38.952 1.00 85.38 266 THR A O 1
ATOM 1891 N N . ARG A 1 267 ? 8.769 7.762 -37.948 1.00 85.69 267 ARG A N 1
ATOM 1892 C CA . ARG A 1 267 ? 8.335 8.279 -36.649 1.00 85.69 267 ARG A CA 1
ATOM 1893 C C . ARG A 1 267 ? 8.432 9.795 -36.624 1.00 85.69 267 ARG A C 1
ATOM 1895 O O . ARG A 1 267 ? 9.400 10.378 -37.100 1.00 85.69 267 ARG A O 1
ATOM 1902 N N . THR A 1 268 ? 7.426 10.413 -36.028 1.00 87.94 268 THR A N 1
ATOM 1903 C CA . THR A 1 268 ? 7.349 11.855 -35.810 1.00 87.94 268 THR A CA 1
ATOM 1904 C C . THR A 1 268 ? 7.464 12.152 -34.324 1.00 87.94 268 THR A C 1
ATOM 1906 O O . THR A 1 268 ? 7.036 11.350 -33.495 1.00 87.94 268 THR A O 1
ATOM 1909 N N . VAL A 1 269 ? 8.044 13.302 -33.987 1.00 90.31 269 VAL A N 1
ATOM 1910 C CA . VAL A 1 269 ? 8.112 13.772 -32.599 1.00 90.31 269 VAL A CA 1
ATOM 1911 C C . VAL A 1 269 ? 6.745 14.205 -32.086 1.00 90.31 269 VAL A C 1
ATOM 1913 O O . VAL A 1 269 ? 5.910 14.685 -32.853 1.00 90.31 269 VAL A O 1
ATOM 1916 N N . SER A 1 270 ? 6.534 14.060 -30.779 1.00 90.19 270 SER A N 1
ATOM 1917 C CA . SER A 1 270 ? 5.371 14.622 -30.092 1.00 90.19 270 SER A CA 1
ATOM 1918 C C . SER A 1 270 ? 5.449 16.153 -30.069 1.00 90.19 270 SER A C 1
ATOM 1920 O O . SER A 1 270 ? 6.541 16.722 -30.086 1.00 90.19 270 SER A O 1
ATOM 1922 N N . GLU A 1 271 ? 4.307 16.835 -29.944 1.00 85.69 271 GLU A N 1
ATOM 1923 C CA . GLU A 1 271 ? 4.265 18.308 -29.872 1.00 85.69 271 GLU A CA 1
ATOM 1924 C C . GLU A 1 271 ? 5.124 18.875 -28.729 1.00 85.69 271 GLU A C 1
ATOM 1926 O O . GLU A 1 271 ? 5.787 19.896 -28.900 1.00 85.69 271 GLU A O 1
ATOM 1931 N N . GLY A 1 272 ? 5.176 18.188 -27.581 1.00 85.69 272 GLY A N 1
ATOM 1932 C CA . GLY A 1 272 ? 6.006 18.592 -26.442 1.00 85.69 272 GLY A CA 1
ATOM 1933 C C . GLY A 1 272 ? 7.511 18.517 -26.717 1.00 85.69 272 GLY A C 1
ATOM 1934 O O . GLY A 1 272 ? 8.250 19.411 -26.311 1.00 85.69 272 GLY A O 1
ATOM 1935 N N . ASP A 1 273 ? 7.959 17.497 -27.453 1.00 86.12 273 ASP A N 1
ATOM 1936 C CA . ASP A 1 273 ? 9.367 17.324 -27.829 1.00 86.12 273 ASP A CA 1
ATOM 1937 C C . ASP A 1 273 ? 9.776 18.347 -28.897 1.00 86.12 273 ASP A C 1
ATOM 1939 O O . ASP A 1 273 ? 10.828 18.985 -28.793 1.00 86.12 273 ASP A O 1
ATOM 1943 N N . ALA A 1 274 ? 8.894 18.585 -29.873 1.00 87.12 274 ALA A N 1
ATOM 1944 C CA . ALA A 1 274 ? 9.076 19.634 -30.872 1.00 87.12 274 ALA A CA 1
ATOM 1945 C C . ALA A 1 274 ? 9.186 21.025 -30.221 1.00 87.12 274 ALA A C 1
ATOM 1947 O O . ALA A 1 274 ? 10.066 21.808 -30.587 1.00 87.12 274 ALA A O 1
ATOM 1948 N N . ALA A 1 275 ? 8.353 21.314 -29.213 1.00 87.56 275 ALA A N 1
ATOM 1949 C CA . ALA A 1 275 ? 8.353 22.592 -28.497 1.00 87.56 275 ALA A CA 1
ATOM 1950 C C . ALA A 1 275 ? 9.666 22.874 -27.747 1.00 87.56 275 ALA A C 1
ATOM 1952 O O . ALA A 1 275 ? 10.035 24.035 -27.573 1.00 87.56 275 ALA A O 1
ATOM 1953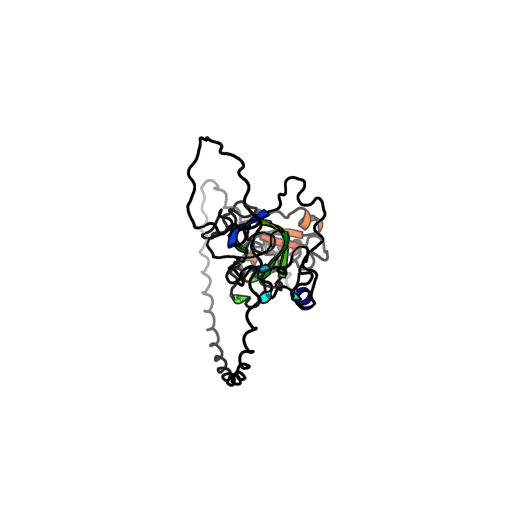 N N . VAL A 1 276 ? 10.395 21.832 -27.332 1.00 90.00 276 VAL A N 1
ATOM 1954 C CA . VAL A 1 276 ? 11.703 21.970 -26.667 1.00 90.00 276 VAL A CA 1
ATOM 1955 C C . VAL A 1 276 ? 12.890 21.784 -27.618 1.00 90.00 276 VAL A C 1
ATOM 1957 O O . VAL A 1 276 ? 14.034 21.684 -27.170 1.00 90.00 276 VAL A O 1
ATOM 1960 N N . GLY A 1 277 ? 12.646 21.778 -28.930 1.00 90.19 277 GLY A N 1
ATOM 1961 C CA . GLY A 1 277 ? 13.698 21.750 -29.944 1.00 90.19 277 GLY A CA 1
ATOM 1962 C C . GLY A 1 277 ? 14.250 20.358 -30.249 1.00 90.19 277 GLY A C 1
ATOM 1963 O O . GLY A 1 277 ? 15.408 20.256 -30.664 1.00 90.19 277 GLY A O 1
ATOM 1964 N N . ILE A 1 278 ? 13.457 19.303 -30.051 1.00 93.12 278 ILE A N 1
ATOM 1965 C CA . ILE A 1 278 ? 13.799 17.917 -30.397 1.00 93.12 278 ILE A CA 1
ATOM 1966 C C . ILE A 1 278 ? 13.039 17.513 -31.667 1.00 93.12 278 ILE A C 1
ATOM 1968 O O . ILE A 1 278 ? 11.851 17.783 -31.814 1.00 93.12 278 ILE A O 1
ATOM 1972 N N . ASN A 1 279 ? 13.727 16.849 -32.590 1.00 93.19 279 ASN A N 1
ATOM 1973 C CA . ASN A 1 279 ? 13.151 16.248 -33.790 1.00 93.19 279 ASN A CA 1
ATOM 1974 C C . ASN A 1 279 ? 13.643 14.797 -33.942 1.00 93.19 279 ASN A C 1
ATOM 1976 O O . ASN A 1 279 ? 14.525 14.361 -33.204 1.00 93.19 279 ASN A O 1
ATOM 1980 N N . ILE A 1 280 ? 13.089 14.044 -34.892 1.00 92.12 280 ILE A N 1
ATOM 1981 C CA . ILE A 1 280 ? 13.553 12.701 -35.248 1.00 92.12 280 ILE A CA 1
ATOM 1982 C C . ILE A 1 280 ? 14.158 12.732 -36.649 1.00 92.12 280 ILE A C 1
ATOM 1984 O O . ILE A 1 280 ? 13.581 13.294 -37.581 1.00 92.12 280 ILE A O 1
ATOM 1988 N N . ALA A 1 281 ? 15.322 12.107 -36.794 1.00 90.25 281 ALA A N 1
ATOM 1989 C CA . ALA A 1 281 ? 16.005 11.923 -38.064 1.00 90.25 281 ALA A CA 1
ATOM 1990 C C . ALA A 1 281 ? 16.245 10.437 -38.353 1.00 90.25 281 ALA A C 1
ATOM 1992 O O . ALA A 1 281 ? 16.289 9.598 -37.451 1.00 90.25 281 ALA A O 1
ATOM 1993 N N . THR A 1 282 ? 16.418 10.132 -39.639 1.00 91.44 282 THR A N 1
ATOM 1994 C CA . THR A 1 282 ? 16.876 8.815 -40.089 1.00 91.44 282 THR A CA 1
ATOM 1995 C C . THR A 1 282 ? 18.384 8.724 -39.861 1.00 91.44 282 THR A C 1
ATOM 1997 O O . THR A 1 282 ? 19.135 9.506 -40.441 1.00 91.44 282 THR A O 1
ATOM 2000 N N . ASP A 1 283 ? 18.819 7.783 -39.030 1.00 88.88 283 ASP A N 1
ATOM 2001 C CA . ASP A 1 283 ? 20.215 7.532 -38.697 1.00 88.88 283 ASP A CA 1
ATOM 2002 C C . ASP A 1 283 ? 20.500 6.024 -38.618 1.00 88.88 283 ASP A C 1
ATOM 2004 O O . ASP A 1 283 ? 20.157 5.347 -37.648 1.00 88.88 283 ASP A O 1
ATOM 2008 N N . ALA A 1 284 ? 21.180 5.500 -39.639 1.00 85.88 284 ALA A N 1
ATOM 2009 C CA . ALA A 1 284 ? 21.561 4.091 -39.709 1.00 85.88 284 ALA A CA 1
ATOM 2010 C C . ALA A 1 284 ? 22.582 3.679 -38.634 1.00 85.88 284 ALA A C 1
ATOM 2012 O O . ALA A 1 284 ? 22.722 2.491 -38.354 1.00 85.88 284 ALA A O 1
ATOM 2013 N N . SER A 1 285 ? 23.279 4.630 -37.994 1.00 86.25 285 SER A N 1
ATOM 2014 C CA . SER A 1 285 ? 24.195 4.311 -36.890 1.00 86.25 285 SER A CA 1
ATOM 2015 C C . SER A 1 285 ? 23.467 3.799 -35.647 1.00 86.25 285 SER A C 1
ATOM 2017 O O . SER A 1 285 ? 24.103 3.206 -34.774 1.00 86.25 285 SER A O 1
ATOM 2019 N N . CYS A 1 286 ? 22.141 3.957 -35.573 1.00 87.38 286 CYS A N 1
ATOM 2020 C CA . CYS A 1 286 ? 21.357 3.429 -34.467 1.00 87.38 286 CYS A CA 1
ATOM 2021 C C . CYS A 1 286 ? 21.317 1.901 -34.393 1.00 87.38 286 CYS A C 1
ATOM 2023 O O . CYS A 1 286 ? 21.037 1.371 -33.319 1.00 87.38 286 CYS A O 1
ATOM 2025 N N . SER A 1 287 ? 21.720 1.182 -35.448 1.00 85.25 287 SER A N 1
ATOM 2026 C CA . SER A 1 287 ? 22.002 -0.258 -35.356 1.00 85.25 287 SER A CA 1
ATOM 2027 C C . SER A 1 287 ? 23.106 -0.588 -34.342 1.00 85.25 287 SER A C 1
ATOM 2029 O O . SER A 1 287 ? 23.133 -1.685 -33.791 1.00 85.25 287 SER A O 1
ATOM 2031 N N . SER A 1 288 ? 24.017 0.358 -34.096 1.00 84.06 288 SER A N 1
ATOM 2032 C CA . SER A 1 288 ? 25.097 0.262 -33.104 1.00 84.06 288 SER A CA 1
ATOM 2033 C C . SER A 1 288 ? 24.725 0.920 -31.765 1.00 84.06 288 SER A C 1
ATOM 2035 O O . SER A 1 288 ? 25.552 0.978 -30.854 1.00 84.06 288 SER A O 1
ATOM 2037 N N . GLY A 1 289 ? 23.488 1.414 -31.634 1.00 82.94 289 GLY A N 1
ATOM 2038 C CA . GLY A 1 289 ? 22.984 2.140 -30.471 1.00 82.94 289 GLY A CA 1
ATOM 2039 C C . GLY A 1 289 ? 23.483 3.588 -30.356 1.00 82.94 289 GLY A C 1
ATOM 2040 O O . GLY A 1 289 ? 24.085 4.162 -31.265 1.00 82.94 289 GLY A O 1
ATOM 2041 N N . GLY A 1 290 ? 23.202 4.212 -29.210 1.00 87.12 290 GLY A N 1
ATOM 2042 C CA . GLY A 1 290 ? 23.653 5.565 -28.870 1.00 87.12 290 GLY A CA 1
ATOM 2043 C C . GLY A 1 290 ? 22.538 6.481 -28.364 1.00 87.12 290 GLY A C 1
ATOM 2044 O O . GLY A 1 290 ? 21.353 6.162 -28.439 1.00 87.12 290 GLY A O 1
ATOM 2045 N N . LEU A 1 291 ? 22.929 7.645 -27.839 1.00 83.88 291 LEU A N 1
ATOM 2046 C CA . LEU A 1 291 ? 22.002 8.642 -27.293 1.00 83.88 291 LEU A CA 1
ATOM 2047 C C . LEU A 1 291 ? 21.015 9.134 -28.360 1.00 83.88 291 LEU A C 1
ATOM 2049 O O . LEU A 1 291 ? 21.414 9.620 -29.419 1.00 83.88 291 LEU A O 1
ATOM 2053 N N . GLY A 1 292 ? 19.724 9.003 -28.062 1.00 86.19 292 GLY A N 1
ATOM 2054 C CA . GLY A 1 292 ? 18.629 9.393 -28.944 1.00 86.19 292 GLY A CA 1
ATOM 2055 C C . GLY A 1 292 ? 18.121 8.293 -29.877 1.00 86.19 292 GLY A C 1
ATOM 2056 O O . GLY A 1 292 ? 17.095 8.512 -30.501 1.00 86.19 292 GLY A O 1
ATOM 2057 N N . CYS A 1 293 ? 18.761 7.125 -29.985 1.00 92.25 293 CYS A N 1
ATOM 2058 C CA . CYS A 1 293 ? 18.248 6.054 -30.847 1.00 92.25 293 CYS A CA 1
ATOM 2059 C C . CYS A 1 293 ? 16.936 5.473 -30.310 1.00 92.25 293 CYS A C 1
ATOM 2061 O O . CYS A 1 293 ? 16.842 5.121 -29.135 1.00 92.25 293 CYS A O 1
ATOM 2063 N N . ILE A 1 294 ? 15.938 5.388 -31.185 1.00 88.19 294 ILE A N 1
ATOM 2064 C CA . ILE A 1 294 ? 14.588 4.893 -30.891 1.00 88.19 294 ILE A CA 1
ATOM 2065 C C . ILE A 1 294 ? 14.462 3.447 -31.365 1.00 88.19 294 ILE A C 1
ATOM 2067 O O . ILE A 1 294 ? 14.011 2.574 -30.631 1.00 88.19 294 ILE A O 1
ATOM 2071 N N . ASP A 1 295 ? 14.894 3.202 -32.596 1.00 87.12 295 ASP A N 1
ATOM 2072 C CA . ASP A 1 295 ? 15.023 1.882 -33.197 1.00 87.12 295 ASP A CA 1
ATOM 2073 C C . ASP A 1 295 ? 16.337 1.837 -33.993 1.00 87.12 295 ASP A C 1
ATOM 2075 O O . ASP A 1 295 ? 17.184 2.716 -33.847 1.00 87.12 295 ASP A O 1
ATOM 2079 N N . ASN A 1 296 ? 16.525 0.826 -34.840 1.00 86.06 296 ASN A N 1
ATOM 2080 C CA . ASN A 1 296 ? 17.764 0.663 -35.603 1.00 86.06 296 ASN A CA 1
ATOM 2081 C C . ASN A 1 296 ? 18.001 1.756 -36.665 1.00 86.06 296 ASN A C 1
ATOM 2083 O O . ASN A 1 296 ? 19.059 1.743 -37.295 1.00 86.06 296 ASN A O 1
ATOM 2087 N N . ILE A 1 297 ? 17.046 2.668 -36.894 1.00 88.12 297 ILE A N 1
ATOM 2088 C CA . ILE A 1 297 ? 17.128 3.690 -37.943 1.00 88.12 297 ILE A CA 1
ATOM 2089 C C . ILE A 1 297 ? 16.589 5.080 -37.562 1.00 88.12 297 ILE A C 1
ATOM 2091 O O . ILE A 1 297 ? 16.825 6.044 -38.281 1.00 88.12 297 ILE A O 1
ATOM 2095 N N . CYS A 1 298 ? 15.869 5.224 -36.457 1.00 90.69 298 CYS A N 1
ATOM 2096 C CA . CYS A 1 298 ? 15.304 6.478 -35.974 1.00 90.69 298 CYS A CA 1
ATOM 2097 C C . CYS A 1 298 ? 16.121 7.011 -34.795 1.00 90.69 298 CYS A C 1
ATOM 2099 O O . CYS A 1 298 ? 16.331 6.295 -33.813 1.00 90.69 298 CYS A O 1
ATOM 2101 N N . ARG A 1 299 ? 16.504 8.293 -34.836 1.00 92.88 299 ARG A N 1
ATOM 2102 C CA . ARG A 1 299 ? 17.187 8.973 -33.726 1.00 92.88 299 ARG A CA 1
ATOM 2103 C C . ARG A 1 299 ? 16.541 10.313 -33.385 1.00 92.88 299 ARG A C 1
ATOM 2105 O O . ARG A 1 299 ? 16.345 11.140 -34.271 1.00 92.88 299 ARG A O 1
ATOM 2112 N N . TYR A 1 300 ? 16.310 10.566 -32.099 1.00 94.19 300 TYR A N 1
ATOM 2113 C CA . TYR A 1 300 ? 16.111 11.902 -31.551 1.00 94.19 300 TYR A CA 1
ATOM 2114 C C . TYR A 1 300 ? 17.360 12.762 -31.735 1.00 94.19 300 TYR A C 1
ATOM 2116 O O . TYR A 1 300 ? 18.476 12.388 -31.366 1.00 94.19 300 TYR A O 1
ATOM 2124 N N . CYS A 1 301 ? 17.149 13.948 -32.275 1.00 92.62 301 CYS A N 1
ATOM 2125 C CA . CYS A 1 301 ? 18.181 14.922 -32.553 1.00 92.62 301 CYS A CA 1
ATOM 2126 C C . CYS A 1 301 ? 17.693 16.318 -32.164 1.00 92.62 301 CYS A C 1
ATOM 2128 O O . CYS A 1 301 ? 16.493 16.592 -32.128 1.00 92.62 301 CYS A O 1
ATOM 2130 N N . ARG A 1 302 ? 18.620 17.221 -31.853 1.00 94.94 302 ARG A N 1
ATOM 2131 C CA . ARG A 1 302 ? 18.296 18.607 -31.517 1.00 94.94 302 ARG A CA 1
ATOM 2132 C C . ARG A 1 302 ? 18.238 19.474 -32.773 1.00 94.94 302 ARG A C 1
ATOM 2134 O O . ARG A 1 302 ? 19.137 19.423 -33.616 1.00 94.94 302 ARG A O 1
ATOM 2141 N N . VAL A 1 303 ? 17.197 20.295 -32.867 1.00 92.88 303 VAL A N 1
ATOM 2142 C CA . VAL A 1 303 ? 17.059 21.380 -33.860 1.00 92.88 303 VAL A CA 1
ATOM 2143 C C . VAL A 1 303 ? 17.281 22.754 -33.237 1.00 92.88 303 VAL A C 1
ATOM 2145 O O . VAL A 1 303 ? 17.745 23.675 -33.902 1.00 92.88 303 VAL A O 1
ATOM 2148 N N . THR A 1 304 ? 16.985 22.902 -31.949 1.00 90.81 304 THR A N 1
ATOM 2149 C CA . THR A 1 304 ? 17.212 24.132 -31.186 1.00 90.81 304 THR A CA 1
ATOM 2150 C C . THR A 1 304 ? 17.799 23.739 -29.850 1.00 90.81 304 THR A C 1
ATOM 2152 O O . THR A 1 304 ? 17.300 22.805 -29.231 1.00 90.81 304 THR A O 1
ATOM 2155 N N . ASN A 1 305 ? 18.861 24.413 -29.414 1.00 90.19 305 ASN A N 1
ATOM 2156 C CA . ASN A 1 305 ? 19.531 24.082 -28.164 1.00 90.19 305 ASN A CA 1
ATOM 2157 C C . ASN A 1 305 ? 18.720 24.595 -26.965 1.00 90.19 305 ASN A C 1
ATOM 2159 O O . ASN A 1 305 ? 18.550 25.801 -26.795 1.00 90.19 305 ASN A O 1
ATOM 2163 N N . THR A 1 306 ? 18.232 23.674 -26.145 1.00 90.75 306 THR A N 1
ATOM 2164 C CA . THR A 1 306 ? 17.522 23.922 -24.887 1.00 90.75 306 THR A CA 1
ATOM 2165 C C . THR A 1 306 ? 18.089 22.991 -23.823 1.00 90.75 306 THR A C 1
ATOM 2167 O O . THR A 1 306 ? 18.750 22.005 -24.147 1.00 90.75 306 THR A O 1
ATOM 2170 N N . ASP A 1 307 ? 17.772 23.225 -22.551 1.00 90.62 307 ASP A N 1
ATOM 2171 C CA . ASP A 1 307 ? 18.195 22.330 -21.464 1.00 90.62 307 ASP A CA 1
ATOM 2172 C C . ASP A 1 307 ? 17.722 20.878 -21.666 1.00 90.62 307 ASP A C 1
ATOM 2174 O O . ASP A 1 307 ? 18.327 19.941 -21.144 1.00 90.62 307 ASP A O 1
ATOM 2178 N N . LYS A 1 308 ? 16.636 20.677 -22.428 1.00 81.56 308 LYS A N 1
ATOM 2179 C CA . LYS A 1 308 ? 16.071 19.356 -22.734 1.00 81.56 308 LYS A CA 1
ATOM 2180 C C . LYS A 1 308 ? 16.656 18.731 -23.996 1.00 81.56 308 LYS A C 1
ATOM 2182 O O . LYS A 1 308 ? 16.779 17.511 -24.049 1.00 81.56 308 LYS A O 1
ATOM 2187 N N . SER A 1 309 ? 17.032 19.534 -24.990 1.00 89.19 309 SER A N 1
ATOM 2188 C CA . SER A 1 309 ? 17.580 19.036 -26.255 1.00 89.19 309 SER A CA 1
ATOM 2189 C C . SER A 1 309 ? 19.114 18.966 -26.281 1.00 89.19 309 SER A C 1
ATOM 2191 O O . SER A 1 309 ? 19.675 18.258 -27.117 1.00 89.19 309 SER A O 1
ATOM 2193 N N . ALA A 1 310 ? 19.802 19.649 -25.357 1.00 89.19 310 ALA A N 1
ATOM 2194 C CA . ALA A 1 310 ? 21.263 19.702 -25.258 1.00 89.19 310 ALA A CA 1
ATOM 2195 C C . ALA A 1 310 ? 21.971 18.329 -25.288 1.00 89.19 310 ALA A C 1
ATOM 2197 O O . ALA A 1 310 ? 23.030 18.250 -25.919 1.00 89.19 310 ALA A O 1
ATOM 2198 N N . PRO A 1 311 ? 21.422 17.251 -24.682 1.00 89.81 311 PRO A N 1
ATOM 2199 C CA . PRO A 1 311 ? 22.042 15.924 -24.720 1.00 89.81 311 PRO A CA 1
ATOM 2200 C C . PRO A 1 311 ? 21.985 15.222 -26.085 1.00 89.81 311 PRO A C 1
ATOM 2202 O O . PRO A 1 311 ? 22.712 14.249 -26.289 1.00 89.81 311 PRO A O 1
ATOM 2205 N N . PHE A 1 312 ? 21.122 15.664 -27.006 1.00 90.44 312 PHE A N 1
ATOM 2206 C CA . PHE A 1 312 ? 20.985 15.045 -28.324 1.00 90.44 312 PHE A CA 1
ATOM 2207 C C . PHE A 1 312 ? 21.953 15.657 -29.339 1.00 90.44 312 PHE A C 1
ATOM 2209 O O . PHE A 1 312 ? 22.317 16.832 -29.274 1.00 90.44 312 PHE A O 1
ATOM 2216 N N . VAL A 1 313 ? 22.355 14.847 -30.317 1.00 91.00 313 VAL A N 1
ATOM 2217 C CA . VAL A 1 313 ? 23.156 15.298 -31.463 1.00 91.00 313 VAL A CA 1
ATOM 2218 C C . VAL A 1 313 ? 22.336 16.219 -32.365 1.00 91.00 313 VAL A C 1
ATOM 2220 O O . VAL A 1 313 ? 21.112 16.131 -32.401 1.00 91.00 313 VAL A O 1
ATOM 2223 N N . GLU A 1 314 ? 22.983 17.108 -33.113 1.00 92.44 314 GLU A N 1
ATOM 2224 C CA . GLU A 1 314 ? 22.276 18.018 -34.020 1.00 92.44 314 GLU A CA 1
ATOM 2225 C C . GLU A 1 314 ? 21.656 17.275 -35.201 1.00 92.44 314 GLU A C 1
ATOM 2227 O O . GLU A 1 314 ? 22.315 16.486 -35.871 1.00 92.44 314 GLU A O 1
ATOM 2232 N N . CYS A 1 315 ? 20.400 17.573 -35.530 1.00 89.50 315 CYS A N 1
ATOM 2233 C CA . CYS A 1 315 ? 19.764 16.960 -36.701 1.00 89.50 315 CYS A CA 1
ATOM 2234 C C . CYS A 1 315 ? 20.537 17.264 -37.997 1.00 89.50 315 CYS A C 1
ATOM 2236 O O . CYS A 1 315 ? 20.583 16.443 -38.911 1.00 89.50 315 CYS A O 1
ATOM 2238 N N . ALA A 1 316 ? 21.193 18.428 -38.056 1.00 87.25 316 ALA A N 1
ATOM 2239 C CA . ALA A 1 316 ? 22.037 18.825 -39.175 1.00 87.25 316 ALA A CA 1
ATOM 2240 C C . ALA A 1 316 ? 23.278 17.931 -39.338 1.00 87.25 316 ALA A C 1
ATOM 2242 O O . ALA A 1 316 ? 23.679 17.663 -40.471 1.00 87.25 316 ALA A O 1
ATOM 2243 N N . SER A 1 317 ? 23.868 17.430 -38.245 1.00 84.62 317 SER A N 1
ATOM 2244 C CA . SER A 1 317 ? 25.045 16.557 -38.329 1.00 84.62 317 SER A CA 1
ATOM 2245 C C . SER A 1 317 ? 24.680 15.146 -38.798 1.00 84.62 317 SER A C 1
ATOM 2247 O O . SER A 1 317 ? 25.444 14.540 -39.548 1.00 84.62 317 SER A O 1
ATOM 2249 N N . ILE A 1 318 ? 23.478 14.666 -38.465 1.00 82.75 318 ILE A N 1
ATOM 2250 C CA . ILE A 1 318 ? 22.932 13.403 -38.988 1.00 82.75 318 ILE A CA 1
ATOM 2251 C C . ILE A 1 318 ? 22.643 13.523 -40.491 1.00 82.75 318 ILE A C 1
ATOM 2253 O O . ILE A 1 318 ? 23.054 12.674 -41.281 1.00 82.75 318 ILE A O 1
ATOM 2257 N N . ALA A 1 319 ? 21.990 14.611 -40.916 1.00 70.81 319 ALA A N 1
ATOM 2258 C CA . ALA A 1 319 ? 21.691 14.850 -42.329 1.00 70.81 319 ALA A CA 1
ATOM 2259 C C . ALA A 1 319 ? 22.961 15.039 -43.184 1.00 70.81 319 ALA A C 1
ATOM 2261 O O . ALA A 1 319 ? 22.978 14.668 -44.359 1.00 70.81 319 ALA A O 1
ATOM 2262 N N . ALA A 1 320 ? 24.032 15.588 -42.601 1.00 60.78 320 ALA A N 1
ATOM 2263 C CA . ALA A 1 320 ? 25.336 15.698 -43.250 1.00 60.78 320 ALA A CA 1
ATOM 2264 C C . ALA A 1 320 ? 26.031 14.335 -43.405 1.00 60.78 320 ALA A C 1
ATOM 2266 O O . ALA A 1 320 ? 26.641 14.091 -44.443 1.00 60.78 320 ALA A O 1
ATOM 2267 N N . ALA A 1 321 ? 25.889 13.432 -42.428 1.00 56.84 321 ALA A N 1
ATOM 2268 C CA . ALA A 1 321 ? 26.410 12.065 -42.506 1.00 56.84 321 ALA A CA 1
ATOM 2269 C C . ALA A 1 321 ? 25.652 11.183 -43.521 1.00 56.84 321 ALA A C 1
ATOM 2271 O O . ALA A 1 321 ? 26.218 10.231 -44.053 1.00 56.84 321 ALA A O 1
ATOM 2272 N N . ALA A 1 322 ? 24.392 11.518 -43.825 1.00 51.19 322 ALA A N 1
ATOM 2273 C CA . ALA A 1 322 ? 23.577 10.835 -44.833 1.00 51.19 322 ALA A CA 1
ATOM 2274 C C . ALA A 1 322 ? 23.865 11.277 -46.285 1.00 51.19 322 ALA A C 1
ATOM 2276 O O . ALA A 1 322 ? 23.393 10.633 -47.224 1.00 51.19 322 ALA A O 1
ATOM 2277 N N . LYS A 1 323 ? 24.636 12.355 -46.504 1.00 37.12 323 LYS A N 1
ATOM 2278 C CA . LYS A 1 323 ? 25.120 12.716 -47.845 1.00 37.12 323 LYS A CA 1
ATOM 2279 C C . LYS A 1 323 ? 26.434 11.979 -48.130 1.00 37.12 323 LYS A C 1
ATOM 2281 O O . LYS A 1 323 ? 27.362 12.098 -47.333 1.00 37.12 323 LYS A O 1
ATOM 2286 N N . PRO A 1 324 ? 26.569 11.266 -49.265 1.00 37.31 324 PRO A N 1
ATOM 2287 C CA . PRO A 1 324 ? 27.854 1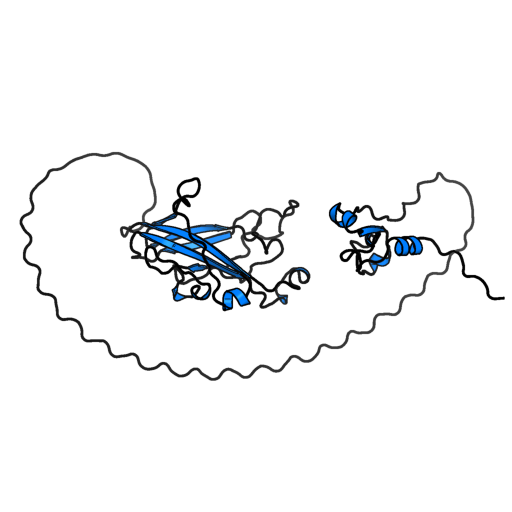0.707 -49.662 1.00 37.31 324 PRO A CA 1
ATOM 2288 C C . PRO A 1 324 ? 28.849 11.861 -49.833 1.00 37.31 324 PRO A C 1
ATOM 2290 O O . PRO A 1 324 ? 28.618 12.781 -50.619 1.00 37.31 324 PRO A O 1
ATOM 2293 N N . GLY A 1 325 ? 29.914 11.846 -49.033 1.00 34.22 325 GLY A N 1
ATOM 2294 C CA . GLY A 1 325 ? 30.899 12.918 -48.983 1.00 34.22 325 GLY A CA 1
ATOM 2295 C C . GLY A 1 325 ? 31.536 13.174 -50.348 1.00 34.22 325 GLY A C 1
ATOM 2296 O O . GLY A 1 325 ? 32.192 12.306 -50.919 1.00 34.22 325 GLY A O 1
ATOM 2297 N N . THR A 1 326 ? 31.381 14.391 -50.862 1.00 31.98 326 THR A N 1
ATOM 2298 C CA . THR A 1 326 ? 32.240 14.934 -51.915 1.00 31.98 326 THR A CA 1
ATOM 2299 C C . THR A 1 326 ? 33.634 15.201 -51.342 1.00 31.98 326 THR A C 1
ATOM 2301 O O . THR A 1 326 ? 33.808 16.099 -50.526 1.00 31.98 326 THR A O 1
ATOM 2304 N N . VAL A 1 327 ? 34.569 14.346 -51.763 1.00 35.28 327 VAL A N 1
ATOM 2305 C CA . VAL A 1 327 ? 36.027 14.482 -51.973 1.00 35.28 327 VAL A CA 1
ATOM 2306 C C . VAL A 1 327 ? 36.773 15.624 -51.250 1.00 35.28 327 VAL A C 1
ATOM 2308 O O . VAL A 1 327 ? 36.488 16.804 -51.431 1.00 35.28 327 VAL A O 1
ATOM 2311 N N . ALA A 1 328 ? 37.823 15.241 -50.514 1.00 29.02 328 ALA A N 1
ATOM 2312 C CA . ALA A 1 328 ? 38.829 16.116 -49.907 1.00 29.02 328 ALA A CA 1
ATOM 2313 C C . ALA A 1 328 ? 39.625 16.948 -50.944 1.00 29.02 328 ALA A C 1
ATOM 2315 O O . ALA A 1 328 ? 39.874 16.455 -52.046 1.00 29.02 328 ALA A O 1
ATOM 2316 N N . PRO A 1 329 ? 40.097 18.166 -50.610 1.00 35.38 329 PRO A N 1
ATOM 2317 C CA . PRO A 1 329 ? 41.010 18.901 -51.478 1.00 35.38 329 PRO A CA 1
ATOM 2318 C C . PRO A 1 329 ? 42.404 18.255 -51.476 1.00 35.38 329 PRO A C 1
ATOM 2320 O O . PRO A 1 329 ? 42.944 17.890 -50.431 1.00 35.38 329 PRO A O 1
ATOM 2323 N N . ALA A 1 330 ? 42.972 18.114 -52.674 1.00 32.94 330 ALA A N 1
ATOM 2324 C CA . ALA A 1 330 ? 44.343 17.679 -52.893 1.00 32.94 330 ALA A CA 1
ATOM 2325 C C . ALA A 1 330 ? 45.337 18.747 -52.415 1.00 32.94 330 ALA A C 1
ATOM 2327 O O . ALA A 1 330 ? 45.123 19.943 -52.613 1.00 32.94 330 ALA A O 1
ATOM 2328 N N . TRP A 1 331 ? 46.434 18.290 -51.814 1.00 33.69 331 TRP A N 1
ATOM 2329 C CA . TRP A 1 331 ? 47.615 19.102 -51.552 1.00 33.69 331 TRP A CA 1
ATOM 2330 C C . TRP A 1 331 ? 48.301 19.468 -52.877 1.00 33.69 331 TRP A C 1
ATOM 2332 O O . TRP A 1 331 ? 48.586 18.582 -53.684 1.00 33.69 331 TRP A O 1
ATOM 2342 N N . THR A 1 332 ? 48.604 20.753 -53.053 1.00 40.97 332 THR A N 1
ATOM 2343 C CA . THR A 1 332 ? 49.700 21.260 -53.896 1.00 40.97 332 THR A CA 1
ATOM 2344 C C . THR A 1 332 ? 50.542 22.197 -53.061 1.00 40.97 332 THR A C 1
ATOM 2346 O O . THR A 1 332 ? 49.916 23.069 -52.413 1.00 40.97 332 THR A O 1
#

Sequence (332 aa):
MLKNEVEAGTPVCQEVGPNTYSDWRKRLSVAAGQTAYFAYLPNGHIVKDKKGVGTQHGVYWTGQVGTSLTSTHDMTQEHLVDGKTMDYDDGKCGETVDYDGAPSGRAGDGKPCIGSFTIPAGTAPGIYKMVWYWTFWLDNQGAYKDQNMAKGYFGAAYSTCFEVEVTGGSGGKTTQKAAPAPAPASVTKGGLPAPAPAPAPAPAPAPAPAPAPAPAPAPAPAPAPAPAPAPAPAPAPAPAPAPAPAPTEAQIGGEAAPMPAAPSCTRTVSEGDAAVGINIATDASCSSGGLGCIDNICRYCRVTNTDKSAPFVECASIAAAAKPGTVAPAWT

Secondary structure (DSSP, 8-state):
-BHHHHHTT-B------TTTTSSS---EEEETTPEEEEEE-TTSSS-TT---TT-EEEEEE-SSTT----BGGG-SGGGBTTS--EES--SS-B-S--TTS----STTBTB-EEEEEEPPTTPPSEEEEEEEEEEE--S-GGG-S-HHHHTT---EEEEEEEEEEEE-----------------------PPPPPPPPPPPPPPPPPPPPPPPPPPPPPPPPPPPPPPPPPPPPPPPPPPPPPPPPP------------PPPP-------HHHHHTTEEEEE-GGGGG--TTBSSSSEEEEESS--TTTTTSPBHHHHHHHTSPP--PPPP-

InterPro domains:
  IPR055915 Domain of unknown function DUF7492 [PF24320] (4-178)

Foldseek 3Di:
DFPVCLVVWHWQDDDDDPCNDVPPRHAAEAAAQDKDKDFDALPPPQDLQWALFPWWKFKFFPLDAPDGDTTSVRPDQVGGQASDIDRPPPQQAHDQADPVRHFSPTNRRPHTDMDMDHHHHPRDFHKTKMKIKIWDAPPDCPVTPDSVSSPPDGIDMHIDIGIYGHDYDPPDDDDDDDDDDDDDDDDDDDDDDDDDDDDDDDDDDDDDDDDDDDDDDDDDDDDDDDDDDDDDDDDDDDDDDDDDDDDDDDDDDDDDDDDDPDDWDPDFDDPVCVVQFKTKGFACCCCVPDAQRPDNTIGIAGRDDDPVRPVHHHNVVRVVVVDDDDDDDDDD